Protein AF-A0A2V7ZUB3-F1 (afdb_monomer)

Nearest PDB structures (foldseek):
  4kyo-assembly1_B  TM=3.985E-01  e=7.752E-03  Homo sapiens
  4kyo-assembly1_D  TM=4.020E-01  e=2.963E-02  Homo sapiens
  7y4i-assembly1_B  TM=3.960E-01  e=1.339E-01  Arabidopsis thaliana
  8dth-assembly1_A  TM=2.887E-01  e=1.518E-01  Arabidopsis thaliana
  5jjt-assembly1_A  TM=6.057E-01  e=3.986E+00  Arabidopsis thaliana

Foldseek 3Di:
DVVVLVVVCVVPVPPLVSLLVVCVVCLLQQNLLVSLLVLLVVCVVVVLALSSLLSNLVSCQLLQNLLLSVLSNVSSCVSPVPDDHPNLVSCVLVLVLCVSLVPDDDLQRCNLVSCVSVVHPCSLVVLLVSLVSCVVVVVPLVSQLSVQLSCVVVVNHDLVSNVVSLVVVVVVPPSRLVVLLVSLLSCQQSPNPVVSLVSNLSSLVSRRQNLVSCVPRPSNVSVPPPPSVVVSSVSSVVSSVVSVVSCVVSVSCVSSVRPDDDDD

Radius of gyration: 18.3 Å; Cα contacts (8 Å, |Δi|>4): 382; chains: 1; bounding box: 39×41×54 Å

Secondary structure (DSSP, 8-state):
-HHHHHHHHHH-TT-HHHHHHHHHHHHHTT-HHHHHHHHHHHHHH-TT-HHHHHHHHHHHHHTT-HHHHHHHHHHHHHH-TT---SHHHHHHHTT-HHHHHHSPP-TT--HHHHHHHTT-TTHHHHHHHHHHHHHHTT-HHHHHHHHHHHHHHTT---HHHHHHHHHHHHHTT---HHHHHHHHHHHHHHT-HHHHHHHHHHHHHTT---HHHHHH-GGGGGGTT-HHHHHHHHHHHHHHHHHHHHHHHTTHHHHHT-------

pLDDT: mean 89.21, std 13.68, range [32.91, 98.44]

Solvent-accessible surface area (backbone atoms only — not comparable to full-atom values): 13526 Å² total; per-residue (Å²): 109,65,73,60,49,54,49,45,44,71,75,40,76,80,49,50,71,53,56,38,55,48,40,51,54,30,37,72,71,39,36,30,62,60,38,41,55,53,44,42,55,52,35,70,77,41,74,79,49,33,47,48,25,26,35,40,23,49,33,28,36,36,39,41,36,45,65,52,12,51,30,18,41,54,51,13,41,71,65,31,85,77,68,76,61,61,53,42,56,42,30,41,57,72,65,42,17,66,64,17,37,68,43,85,72,60,91,81,49,54,33,18,59,21,23,50,78,60,70,42,90,61,12,67,64,38,37,51,52,43,24,48,53,22,44,77,68,71,36,49,54,60,19,51,32,43,50,28,49,49,28,46,77,70,72,76,41,49,69,68,52,33,51,52,27,49,51,50,36,45,74,72,62,62,71,52,29,68,61,33,40,60,51,16,36,53,33,22,58,76,72,37,49,71,65,12,48,56,37,36,46,51,11,42,75,40,41,39,16,41,31,71,37,58,75,66,38,74,38,38,53,79,42,72,82,39,68,70,48,50,53,45,42,54,53,17,40,54,53,19,52,54,39,49,53,51,39,52,76,65,41,40,36,73,76,45,68,37,71,85,80,75,92,124

Mean predicted aligned error: 5.55 Å

Structure (mmCIF, N/CA/C/O backbone):
data_AF-A0A2V7ZUB3-F1
#
_entry.id   AF-A0A2V7ZUB3-F1
#
loop_
_atom_site.group_PDB
_atom_site.id
_atom_site.type_symbol
_atom_site.label_atom_id
_atom_site.label_alt_id
_atom_site.label_comp_id
_atom_site.label_asym_id
_atom_site.label_entity_id
_atom_site.label_seq_id
_atom_site.pdbx_PDB_ins_code
_atom_site.Cartn_x
_atom_site.Cartn_y
_atom_site.Cartn_z
_atom_site.occupancy
_atom_site.B_iso_or_equiv
_atom_site.auth_seq_id
_atom_site.auth_comp_id
_atom_site.auth_asym_id
_atom_site.auth_atom_id
_atom_site.pdbx_PDB_model_num
ATOM 1 N N . ALA A 1 1 ? 12.128 9.053 19.162 1.00 53.97 1 ALA A N 1
ATOM 2 C CA . ALA A 1 1 ? 10.735 9.33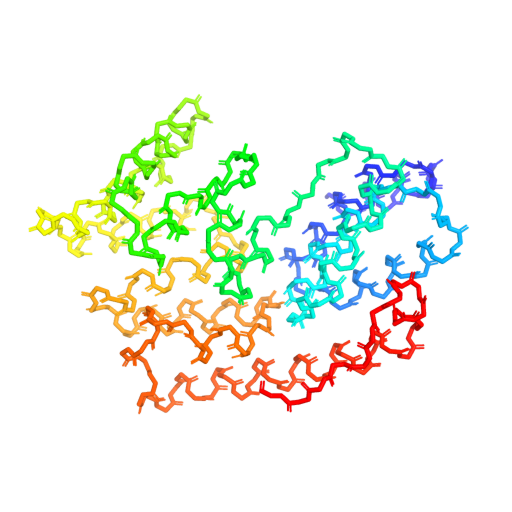2 18.754 1.00 53.97 1 ALA A CA 1
ATOM 3 C C . ALA A 1 1 ? 9.745 8.556 19.623 1.00 53.97 1 ALA A C 1
ATOM 5 O O . ALA A 1 1 ? 8.929 9.189 20.273 1.00 53.97 1 ALA A O 1
ATOM 6 N N . GLU A 1 2 ? 9.878 7.229 19.725 1.00 46.19 2 GLU A N 1
ATOM 7 C CA . GLU A 1 2 ? 9.018 6.341 20.533 1.00 46.19 2 GLU A CA 1
ATOM 8 C C . GLU A 1 2 ? 8.882 6.765 22.005 1.00 46.19 2 GLU A C 1
ATOM 10 O O . GLU A 1 2 ? 7.788 7.112 22.424 1.00 46.19 2 GLU A O 1
ATOM 15 N N . ALA A 1 3 ? 9.987 6.926 22.745 1.00 49.56 3 ALA A N 1
ATOM 16 C CA . ALA A 1 3 ? 9.937 7.376 24.145 1.00 49.56 3 ALA A CA 1
ATOM 17 C C . ALA A 1 3 ? 9.276 8.759 24.340 1.00 49.56 3 ALA A C 1
ATOM 19 O O . ALA A 1 3 ? 8.687 9.025 25.384 1.00 49.56 3 ALA A O 1
ATOM 20 N N . ALA A 1 4 ? 9.354 9.645 23.339 1.00 51.06 4 ALA A N 1
ATOM 21 C CA . ALA A 1 4 ? 8.704 10.955 23.383 1.00 51.06 4 ALA A CA 1
ATOM 22 C C . ALA A 1 4 ? 7.196 10.853 23.100 1.00 51.06 4 ALA A C 1
ATOM 24 O O . ALA A 1 4 ? 6.417 11.602 23.685 1.00 51.06 4 ALA A O 1
ATOM 25 N N . LEU A 1 5 ? 6.782 9.912 22.247 1.00 54.28 5 LEU A N 1
ATOM 26 C CA . LEU A 1 5 ? 5.378 9.662 21.938 1.00 54.28 5 LEU A CA 1
ATOM 27 C C . LEU A 1 5 ? 4.692 8.832 23.030 1.00 54.28 5 LEU A C 1
ATOM 29 O O . LEU A 1 5 ? 3.570 9.152 23.398 1.00 54.28 5 LEU A O 1
ATOM 33 N N . ASP A 1 6 ? 5.389 7.868 23.634 1.00 54.91 6 ASP A N 1
ATOM 34 C CA . ASP A 1 6 ? 4.941 7.162 24.838 1.00 54.91 6 ASP A CA 1
ATOM 35 C C . ASP A 1 6 ? 4.747 8.147 25.992 1.00 54.91 6 ASP A C 1
ATOM 37 O O . ASP A 1 6 ? 3.718 8.126 26.665 1.00 54.91 6 ASP A O 1
ATOM 41 N N . ARG A 1 7 ? 5.692 9.080 26.180 1.00 52.31 7 ARG A N 1
ATOM 42 C CA . ARG A 1 7 ? 5.551 10.178 27.146 1.00 52.31 7 ARG A CA 1
ATOM 43 C C . ARG A 1 7 ? 4.357 11.069 26.798 1.00 52.31 7 ARG A C 1
ATOM 45 O O . ARG A 1 7 ? 3.598 11.415 27.694 1.00 52.31 7 ARG A O 1
ATOM 52 N N . ALA A 1 8 ? 4.153 11.417 25.527 1.00 52.97 8 ALA A N 1
ATOM 53 C CA . ALA A 1 8 ? 3.015 12.230 25.096 1.00 52.97 8 ALA A CA 1
ATOM 54 C C . ALA A 1 8 ? 1.665 11.520 25.310 1.00 52.97 8 ALA A C 1
ATOM 56 O O . ALA A 1 8 ? 0.731 12.149 25.796 1.00 52.97 8 ALA A O 1
ATOM 57 N N . LEU A 1 9 ? 1.575 10.216 25.032 1.00 53.41 9 LEU A N 1
ATOM 58 C CA . LEU A 1 9 ? 0.387 9.386 25.265 1.00 53.41 9 LEU A CA 1
ATOM 59 C C . LEU A 1 9 ? 0.135 9.123 26.760 1.00 53.41 9 LEU A C 1
ATOM 61 O O . LEU A 1 9 ? -1.017 8.981 27.161 1.00 53.41 9 LEU A O 1
ATOM 65 N N . GLN A 1 10 ? 1.186 9.071 27.587 1.00 57.84 10 GLN A N 1
ATOM 66 C CA . GLN A 1 10 ? 1.076 9.021 29.052 1.00 57.84 10 GLN A CA 1
ATOM 67 C C . GLN A 1 10 ? 0.599 10.355 29.638 1.00 57.84 10 GLN A C 1
ATOM 69 O O . GLN A 1 10 ? -0.154 10.362 30.607 1.00 57.84 10 GLN A O 1
ATOM 74 N N . LEU A 1 11 ? 1.055 11.478 29.074 1.00 50.66 11 LEU A N 1
ATOM 75 C CA . LEU A 1 11 ? 0.718 12.824 29.543 1.00 50.66 11 LEU A CA 1
ATOM 76 C C . LEU A 1 11 ? -0.661 13.288 29.057 1.00 50.66 11 LEU A C 1
ATOM 78 O O . LEU A 1 11 ? -1.351 13.991 29.789 1.00 50.66 11 LEU A O 1
ATOM 82 N N . ASN A 1 12 ? -1.068 12.901 27.846 1.00 44.91 12 ASN A N 1
ATOM 83 C CA . ASN A 1 12 ? -2.396 13.164 27.304 1.00 44.91 12 ASN A CA 1
ATOM 84 C C . ASN A 1 12 ? -2.903 11.954 26.491 1.00 44.91 12 ASN A C 1
ATOM 86 O O . ASN A 1 12 ? -2.658 11.866 25.282 1.00 44.91 12 ASN A O 1
ATOM 90 N N . PRO A 1 13 ? -3.630 11.024 27.138 1.00 54.91 13 PRO A N 1
ATOM 91 C CA . PRO A 1 13 ? -4.188 9.842 26.482 1.00 54.91 13 PRO A CA 1
ATOM 92 C C . PRO A 1 13 ? -5.167 10.161 25.341 1.00 54.91 13 PRO A C 1
ATOM 94 O O . PRO A 1 13 ? -5.373 9.312 24.469 1.00 54.91 13 PRO A O 1
ATOM 97 N N . ASP A 1 14 ? -5.735 11.372 25.327 1.00 53.41 14 ASP A N 1
ATOM 98 C CA . ASP A 1 14 ? -6.793 11.826 24.417 1.00 53.41 14 ASP A CA 1
ATOM 99 C C . ASP A 1 14 ? -6.282 12.578 23.181 1.00 53.41 14 ASP A C 1
ATOM 101 O O . ASP A 1 14 ? -7.073 13.100 22.395 1.00 53.41 14 ASP A O 1
ATOM 105 N N . LEU A 1 15 ? -4.965 12.607 22.948 1.00 60.81 15 LEU A N 1
ATOM 106 C CA . LEU A 1 15 ? -4.415 13.154 21.709 1.00 60.81 15 LEU A CA 1
ATOM 107 C C . LEU A 1 15 ? -4.631 12.157 20.555 1.00 60.81 15 LEU A C 1
ATOM 109 O O . LEU A 1 15 ? -3.737 11.397 20.199 1.00 60.81 15 LEU A O 1
ATOM 113 N N . SER A 1 16 ? -5.821 12.137 19.962 1.00 59.16 16 SER A N 1
ATOM 114 C CA . SER A 1 16 ? -6.203 11.174 18.916 1.00 59.16 16 SER A CA 1
ATOM 115 C C . SER A 1 16 ? -5.292 11.206 17.673 1.00 59.16 16 SER A C 1
ATOM 117 O O . SER A 1 16 ? -4.985 10.166 17.087 1.00 59.16 16 SER A O 1
ATOM 119 N N . THR A 1 17 ? -4.715 12.365 17.338 1.00 65.38 17 THR A N 1
ATOM 120 C CA . THR A 1 17 ? -3.659 12.489 16.315 1.00 65.38 17 THR A CA 1
ATOM 121 C C . THR A 1 17 ? -2.383 11.712 16.675 1.00 65.38 17 THR A C 1
ATOM 123 O O . THR A 1 17 ? -1.701 11.207 15.782 1.00 65.38 17 THR A O 1
ATOM 126 N N . ALA A 1 18 ? -2.062 11.555 17.966 1.00 73.94 18 ALA A N 1
ATOM 127 C CA . ALA A 1 18 ? -0.920 10.751 18.407 1.00 73.94 18 ALA A CA 1
ATOM 128 C C . ALA A 1 18 ? -1.128 9.259 18.145 1.00 73.94 18 ALA A C 1
ATOM 130 O O . ALA A 1 18 ? -0.151 8.573 17.872 1.00 73.94 18 ALA A O 1
ATOM 131 N N . ASP A 1 19 ? -2.365 8.749 18.163 1.00 76.06 19 ASP A N 1
ATOM 132 C CA . ASP A 1 19 ? -2.631 7.338 17.866 1.00 76.06 19 ASP A CA 1
ATOM 133 C C . ASP A 1 19 ? -2.296 6.983 16.409 1.00 76.06 19 ASP A C 1
ATOM 135 O O . ASP A 1 19 ? -1.734 5.915 16.156 1.00 76.06 19 ASP A O 1
ATOM 139 N N . ARG A 1 20 ? -2.569 7.897 15.466 1.00 76.56 20 ARG A N 1
ATOM 140 C CA . ARG A 1 20 ? -2.184 7.753 14.051 1.00 76.56 20 ARG A CA 1
ATOM 141 C C . ARG A 1 20 ? -0.679 7.827 13.848 1.00 76.56 20 ARG A C 1
ATOM 143 O O . ARG A 1 20 ? -0.116 6.990 13.151 1.00 76.56 20 ARG A O 1
ATOM 150 N N . VAL A 1 21 ? -0.027 8.811 14.467 1.00 77.12 21 VAL A N 1
ATOM 151 C CA . VAL A 1 21 ? 1.435 8.954 14.390 1.00 77.12 21 VAL A CA 1
ATOM 152 C C . VAL A 1 21 ? 2.126 7.753 15.037 1.00 77.12 21 VAL A C 1
ATOM 154 O O . VAL A 1 21 ? 3.116 7.257 14.510 1.00 77.12 21 VAL A O 1
ATOM 157 N N . TYR A 1 22 ? 1.587 7.235 16.141 1.00 80.62 22 TYR A N 1
ATOM 158 C CA . TYR A 1 22 ? 2.154 6.070 16.809 1.00 80.62 22 TYR A CA 1
ATOM 159 C C . TYR A 1 22 ? 1.992 4.801 15.979 1.00 80.62 22 TYR A C 1
ATOM 161 O O . TYR A 1 22 ? 2.946 4.042 15.854 1.00 80.62 22 TYR A O 1
ATOM 169 N N . ALA A 1 23 ? 0.832 4.622 15.340 1.00 82.94 23 ALA A N 1
ATOM 170 C CA . ALA A 1 23 ? 0.615 3.512 14.421 1.00 82.94 23 ALA A CA 1
ATOM 171 C C . ALA A 1 23 ? 1.611 3.533 13.250 1.00 82.94 23 ALA A C 1
ATOM 173 O O . ALA A 1 23 ? 2.136 2.483 12.897 1.00 82.94 23 ALA A O 1
ATOM 174 N N . GLN A 1 24 ? 1.929 4.712 12.697 1.00 80.06 24 GLN A N 1
ATOM 175 C CA . GLN A 1 24 ? 2.970 4.838 11.670 1.00 80.06 24 GLN A CA 1
ATOM 176 C C . GLN A 1 24 ? 4.335 4.369 12.188 1.00 80.06 24 GLN A C 1
ATOM 178 O O . GLN A 1 24 ? 5.004 3.590 11.521 1.00 80.06 24 GLN A O 1
ATOM 183 N N . ILE A 1 25 ? 4.729 4.784 13.394 1.00 80.62 25 ILE A N 1
ATOM 184 C CA . ILE A 1 25 ? 6.000 4.358 13.996 1.00 80.62 25 ILE A CA 1
ATOM 185 C C . ILE A 1 25 ? 6.020 2.839 14.210 1.00 80.62 25 ILE A C 1
ATOM 187 O O . ILE A 1 25 ? 7.006 2.182 13.895 1.00 80.62 25 ILE A O 1
ATOM 191 N N . GLU A 1 26 ? 4.941 2.257 14.734 1.00 85.81 26 GLU A N 1
ATOM 192 C CA . GLU A 1 26 ? 4.842 0.806 14.920 1.00 85.81 26 GLU A CA 1
ATOM 193 C C . GLU A 1 26 ? 4.930 0.051 13.585 1.00 85.81 26 GLU A C 1
ATOM 195 O O . GLU A 1 26 ? 5.599 -0.980 13.521 1.00 85.81 26 GLU A O 1
ATOM 200 N N . ILE A 1 27 ? 4.310 0.575 12.523 1.00 84.31 27 ILE A N 1
ATOM 201 C CA . ILE A 1 27 ? 4.431 0.050 11.157 1.00 84.31 27 ILE A CA 1
ATOM 202 C C . ILE A 1 27 ? 5.887 0.098 10.683 1.00 84.31 27 ILE A C 1
ATOM 204 O O . ILE A 1 27 ? 6.395 -0.917 10.211 1.00 84.31 27 ILE A O 1
ATOM 208 N N . ASP A 1 28 ? 6.578 1.225 10.866 1.00 78.81 28 ASP A N 1
ATOM 209 C CA . ASP A 1 28 ? 7.975 1.390 10.443 1.00 78.81 28 ASP A CA 1
ATOM 210 C C . ASP A 1 28 ? 8.920 0.392 11.150 1.00 78.81 28 ASP A C 1
ATOM 212 O O . ASP A 1 28 ? 9.951 0.001 10.596 1.00 78.81 28 ASP A O 1
ATOM 216 N N . TYR A 1 29 ? 8.553 -0.064 12.356 1.00 81.75 29 TYR A N 1
ATOM 217 C CA . TYR A 1 29 ? 9.256 -1.102 13.122 1.00 81.75 29 TYR A CA 1
ATOM 218 C C . TYR A 1 29 ? 8.717 -2.531 12.910 1.00 81.75 29 TYR A C 1
ATOM 220 O O . TYR A 1 29 ? 9.134 -3.449 13.618 1.00 81.75 29 TYR A O 1
ATOM 228 N N . GLY A 1 30 ? 7.792 -2.749 11.971 1.00 83.38 30 GLY A N 1
ATOM 229 C CA . GLY A 1 30 ? 7.229 -4.070 11.663 1.00 83.38 30 GLY A CA 1
ATOM 230 C C . GLY A 1 30 ? 6.266 -4.628 12.717 1.00 83.38 30 GLY A C 1
ATOM 231 O O . GLY A 1 30 ? 5.947 -5.818 12.707 1.00 83.38 30 GLY A O 1
ATOM 232 N N . ARG A 1 31 ? 5.760 -3.780 13.618 1.00 88.94 31 ARG A N 1
ATOM 233 C CA . ARG A 1 31 ? 4.833 -4.129 14.711 1.00 88.94 31 ARG A CA 1
ATOM 234 C C . ARG A 1 31 ? 3.373 -3.836 14.360 1.00 88.94 31 ARG A C 1
ATOM 236 O O . ARG A 1 31 ? 2.576 -3.440 15.208 1.00 88.94 31 ARG A O 1
ATOM 243 N N . VAL A 1 32 ? 2.999 -4.035 13.096 1.00 91.44 32 VAL A N 1
ATOM 244 C CA . VAL A 1 32 ? 1.660 -3.688 12.592 1.00 91.44 32 VAL A CA 1
ATOM 245 C C . VAL A 1 32 ? 0.526 -4.443 13.299 1.00 91.44 32 VAL A C 1
ATOM 247 O O . VAL A 1 32 ? -0.532 -3.873 13.565 1.00 91.44 32 VAL A O 1
ATOM 250 N N . GLN A 1 33 ? 0.753 -5.705 13.674 1.00 93.12 33 GLN A N 1
ATOM 251 C CA . GLN A 1 33 ? -0.238 -6.494 14.407 1.00 93.12 33 GLN A CA 1
ATOM 252 C C . GLN A 1 33 ? -0.455 -5.944 15.824 1.00 93.12 33 GLN A C 1
ATOM 254 O O . GLN A 1 33 ? -1.600 -5.833 16.265 1.00 93.12 33 GLN A O 1
ATOM 259 N N . ASP A 1 34 ? 0.610 -5.537 16.517 1.00 92.69 34 ASP A N 1
ATOM 260 C CA . ASP A 1 34 ? 0.508 -4.9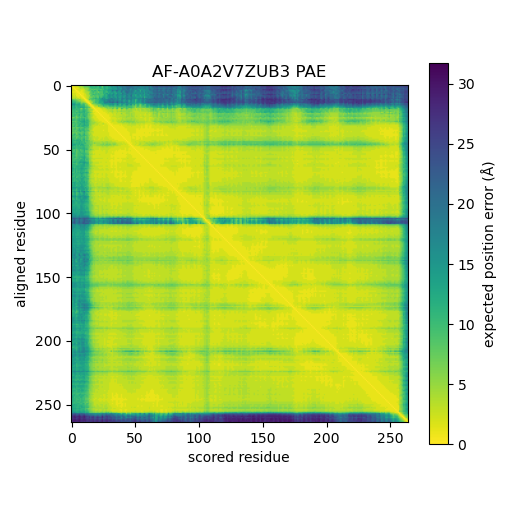39 17.853 1.00 92.69 34 ASP A CA 1
ATOM 261 C C . ASP A 1 34 ? -0.237 -3.601 17.799 1.00 92.69 34 ASP A C 1
ATOM 263 O O . ASP A 1 34 ? -1.151 -3.367 18.600 1.00 92.69 34 ASP A O 1
ATOM 267 N N . ALA A 1 35 ? 0.078 -2.777 16.792 1.00 93.69 35 ALA A N 1
ATOM 268 C CA . ALA A 1 35 ? -0.614 -1.522 16.513 1.00 93.69 35 ALA A CA 1
ATOM 269 C C . ALA A 1 35 ? -2.116 -1.748 16.301 1.00 93.69 35 ALA A C 1
ATOM 271 O O . ALA A 1 35 ? -2.952 -1.082 16.918 1.00 93.69 35 ALA A O 1
ATOM 272 N N . MET A 1 36 ? -2.473 -2.737 15.475 1.00 95.81 36 MET A N 1
ATOM 273 C CA . MET A 1 36 ? -3.860 -3.127 15.228 1.00 95.81 36 MET A CA 1
ATOM 274 C C . MET A 1 36 ? -4.573 -3.534 16.521 1.00 95.81 36 MET A C 1
ATOM 276 O O . MET A 1 36 ? -5.644 -3.006 16.821 1.00 95.81 36 MET A O 1
ATOM 280 N N . LEU A 1 37 ? -3.982 -4.420 17.326 1.00 96.06 37 LEU A N 1
ATOM 281 C CA . LEU A 1 37 ? -4.587 -4.876 18.581 1.00 96.06 37 LEU A CA 1
ATOM 282 C C . LEU A 1 37 ? -4.773 -3.729 19.583 1.00 96.06 37 LEU A C 1
ATOM 284 O O . LEU A 1 37 ? -5.808 -3.631 20.247 1.00 96.06 37 LEU A O 1
ATOM 288 N N . ARG A 1 38 ? -3.787 -2.835 19.687 1.00 94.75 38 ARG A N 1
ATOM 289 C CA . ARG A 1 38 ? -3.846 -1.636 20.529 1.00 94.75 38 ARG A CA 1
ATOM 290 C C . ARG A 1 38 ? -4.959 -0.689 20.082 1.00 94.75 38 ARG A C 1
ATOM 292 O O . ARG A 1 38 ? -5.722 -0.217 20.929 1.00 94.75 38 ARG A O 1
ATOM 299 N N . LEU A 1 39 ? -5.074 -0.436 18.780 1.00 95.12 39 LEU A N 1
ATOM 300 C CA . LEU A 1 39 ? -6.098 0.439 18.213 1.00 95.12 39 LEU A CA 1
ATOM 301 C C . LEU A 1 39 ? -7.505 -0.144 18.360 1.00 95.12 39 LEU A C 1
ATOM 303 O O . LEU A 1 39 ? -8.410 0.608 18.705 1.00 95.12 39 LEU A O 1
ATOM 307 N N . ILE A 1 40 ? -7.698 -1.460 18.213 1.00 96.62 40 ILE A N 1
ATOM 308 C CA . ILE A 1 40 ? -8.994 -2.111 18.487 1.00 96.62 40 ILE A CA 1
ATOM 309 C C . ILE A 1 40 ? -9.407 -1.890 19.945 1.00 96.62 40 ILE A C 1
ATOM 311 O O . ILE A 1 40 ? -10.535 -1.468 20.208 1.00 96.62 40 ILE A O 1
ATOM 315 N N . ARG A 1 41 ? -8.490 -2.101 20.903 1.00 94.31 41 ARG A N 1
ATOM 316 C CA . ARG A 1 41 ? -8.769 -1.851 22.328 1.00 94.31 41 ARG A CA 1
ATOM 317 C C . ARG A 1 41 ? -9.149 -0.391 22.585 1.00 94.31 41 ARG A C 1
ATOM 319 O O . ARG A 1 41 ? -10.139 -0.130 23.263 1.00 94.31 41 ARG A O 1
ATOM 326 N N . ARG A 1 42 ? -8.402 0.559 22.012 1.00 92.56 42 ARG A N 1
ATOM 327 C CA . ARG A 1 42 ? -8.669 2.003 22.155 1.00 92.56 42 ARG A CA 1
ATOM 328 C C . ARG A 1 42 ? -9.978 2.431 21.491 1.00 92.56 42 ARG A C 1
ATOM 330 O O . ARG A 1 42 ? -10.716 3.218 22.071 1.00 92.56 42 ARG A O 1
ATOM 337 N N . ALA A 1 43 ? -10.278 1.926 20.300 1.00 93.69 43 ALA A N 1
ATOM 338 C CA . ALA A 1 43 ? -11.512 2.232 19.579 1.00 93.69 43 ALA A CA 1
ATOM 339 C C . ALA A 1 43 ? -12.741 1.600 20.248 1.00 93.69 43 ALA A C 1
ATOM 341 O O . ALA A 1 43 ? -13.838 2.145 20.157 1.00 93.69 43 ALA A O 1
ATOM 342 N N . SER A 1 44 ? -12.561 0.492 20.973 1.00 92.31 44 SER A N 1
ATOM 343 C CA . SER A 1 44 ? -13.629 -0.120 21.771 1.00 92.31 44 SER A CA 1
ATOM 344 C C . SER A 1 44 ? -14.019 0.745 22.973 1.00 92.31 44 SER A C 1
ATOM 346 O O . SER A 1 44 ? -15.202 0.838 23.290 1.00 92.31 44 SER A O 1
ATOM 348 N N . SER A 1 45 ? -13.058 1.418 23.619 1.00 90.38 45 SER A N 1
ATOM 349 C CA . SER A 1 45 ? -13.344 2.348 24.723 1.00 90.38 45 SER A CA 1
ATOM 350 C C . SER A 1 45 ? -13.726 3.758 24.257 1.00 90.38 45 SER A C 1
ATOM 352 O O . SER A 1 45 ? -14.492 4.434 24.937 1.00 90.38 45 SER A O 1
ATOM 354 N N . ARG A 1 46 ? -13.235 4.201 23.092 1.00 89.25 46 ARG A N 1
ATOM 355 C CA . ARG A 1 46 ? -13.481 5.534 22.508 1.00 89.25 46 ARG A CA 1
ATOM 356 C C . ARG A 1 46 ? -14.143 5.427 21.133 1.00 89.25 46 ARG A C 1
ATOM 358 O O . ARG A 1 46 ? -13.631 5.905 20.125 1.00 89.25 46 ARG A O 1
ATOM 365 N N . SER A 1 47 ? -15.312 4.793 21.089 1.00 88.50 47 SER A N 1
ATOM 366 C CA . SER A 1 47 ? -16.005 4.415 19.844 1.00 88.50 47 SER A CA 1
ATOM 367 C C . SER A 1 47 ? -16.565 5.578 19.011 1.00 88.50 47 SER A C 1
ATOM 369 O O . SER A 1 47 ? -17.094 5.351 17.914 1.00 88.50 47 SER A O 1
ATOM 371 N N . THR A 1 48 ? -16.456 6.810 19.514 1.00 91.25 48 THR A N 1
ATOM 372 C CA . THR A 1 48 ? -16.859 8.055 18.846 1.00 91.25 48 THR A CA 1
ATOM 373 C C . THR A 1 48 ? -15.684 8.850 18.277 1.00 91.25 48 THR A C 1
ATOM 375 O O . THR A 1 48 ? -15.921 9.891 17.673 1.00 91.25 48 THR A O 1
ATOM 378 N N . ASP A 1 49 ? -14.441 8.392 18.451 1.00 91.62 49 ASP A N 1
ATOM 379 C CA . ASP A 1 49 ? -13.252 9.072 17.930 1.00 91.62 49 ASP A CA 1
ATOM 380 C C . ASP A 1 49 ? -12.956 8.632 16.479 1.00 91.62 49 ASP A C 1
ATOM 382 O O . ASP A 1 49 ? -12.533 7.490 16.260 1.00 91.62 49 ASP A O 1
ATOM 386 N N . PRO A 1 50 ? -13.172 9.497 15.466 1.00 92.94 50 PRO A N 1
ATOM 387 C CA . PRO A 1 50 ? -12.956 9.145 14.063 1.00 92.94 50 PRO A CA 1
ATOM 388 C C . PRO A 1 50 ? -11.487 8.855 13.726 1.00 92.94 50 PRO A C 1
ATOM 390 O O . PRO A 1 50 ? -11.226 8.081 12.803 1.00 92.94 50 PRO A O 1
ATOM 393 N N . GLU A 1 51 ? -10.524 9.423 14.458 1.00 91.38 51 GLU A N 1
ATOM 394 C CA . GLU A 1 51 ? -9.096 9.277 14.148 1.00 91.38 51 GLU A CA 1
ATOM 395 C C . GLU A 1 51 ? -8.573 7.875 14.484 1.00 91.38 51 GLU A C 1
ATOM 397 O O . GLU A 1 51 ? -7.704 7.352 13.784 1.00 91.38 51 GLU A O 1
ATOM 402 N N . LEU A 1 52 ? -9.160 7.206 15.484 1.00 93.25 52 LEU A N 1
ATOM 403 C CA . LEU A 1 52 ? -8.859 5.802 15.782 1.00 93.25 52 LEU A CA 1
ATOM 404 C C . LEU A 1 52 ? -9.286 4.878 14.645 1.00 93.25 52 LEU A C 1
ATOM 406 O O . LEU A 1 52 ? -8.541 3.979 14.258 1.00 93.25 52 LEU A O 1
ATOM 410 N N . PHE A 1 53 ? -10.464 5.120 14.070 1.00 95.44 53 PHE A N 1
ATOM 411 C CA . PHE A 1 53 ? -10.918 4.364 12.908 1.00 95.44 53 PHE A CA 1
ATOM 412 C C . PHE A 1 53 ? -10.097 4.709 11.663 1.00 95.44 53 PHE A C 1
ATOM 414 O O . PHE A 1 53 ? -9.754 3.807 10.905 1.00 95.44 53 PHE A O 1
ATOM 421 N N . ALA A 1 54 ? -9.693 5.971 11.484 1.00 92.56 54 ALA A N 1
ATOM 422 C CA . ALA A 1 54 ? -8.770 6.361 10.420 1.00 92.56 54 ALA A CA 1
ATOM 423 C C . ALA A 1 54 ? -7.401 5.662 10.540 1.00 92.56 54 ALA A C 1
ATOM 425 O O . ALA A 1 54 ? -6.846 5.248 9.523 1.00 92.56 54 ALA A O 1
ATOM 426 N N . ALA A 1 55 ? -6.880 5.476 11.759 1.00 93.19 55 ALA A N 1
ATOM 427 C CA . ALA A 1 55 ? -5.681 4.676 12.009 1.00 93.19 55 ALA A CA 1
ATOM 428 C C . ALA A 1 55 ? -5.911 3.186 11.694 1.00 93.19 55 ALA A C 1
ATOM 430 O O . ALA A 1 55 ? -5.065 2.555 11.060 1.00 93.19 55 ALA A O 1
ATOM 431 N N . LEU A 1 56 ? -7.077 2.636 12.069 1.00 95.94 56 LEU A N 1
ATOM 432 C CA . LEU A 1 56 ? -7.467 1.255 11.757 1.00 95.94 56 LEU A CA 1
ATOM 433 C C . LEU A 1 56 ? -7.526 0.977 10.249 1.00 95.94 56 LEU A C 1
ATOM 435 O O . LEU A 1 56 ? -7.126 -0.110 9.840 1.00 95.94 56 LEU A O 1
ATOM 439 N N . VAL A 1 57 ? -7.924 1.948 9.412 1.00 94.88 57 VAL A N 1
ATOM 440 C CA . VAL A 1 57 ? -7.839 1.813 7.941 1.00 94.88 57 VAL A CA 1
ATOM 441 C C . VAL A 1 57 ? -6.431 1.392 7.522 1.00 94.88 57 VAL A C 1
ATOM 443 O O . VAL A 1 57 ? -6.264 0.465 6.730 1.00 94.88 57 VAL A O 1
ATOM 446 N N . HIS A 1 58 ? -5.416 2.051 8.073 1.00 91.62 58 HIS A N 1
ATOM 447 C CA . HIS A 1 58 ? -4.024 1.845 7.699 1.00 91.62 58 HIS A CA 1
ATOM 448 C C . HIS A 1 58 ? -3.480 0.509 8.215 1.00 91.62 58 HIS A C 1
ATOM 450 O O . HIS A 1 58 ? -3.023 -0.308 7.417 1.00 91.62 58 HIS A O 1
ATOM 456 N N . VAL A 1 59 ? -3.593 0.239 9.519 1.00 93.94 59 VAL A N 1
ATOM 457 C CA . VAL A 1 59 ? -3.029 -0.991 10.110 1.00 93.94 59 VAL A CA 1
ATOM 458 C C . VAL A 1 59 ? -3.746 -2.254 9.632 1.00 93.94 59 VAL A C 1
ATOM 460 O O . VAL A 1 59 ? -3.086 -3.244 9.329 1.00 93.94 59 VAL A O 1
ATOM 463 N N . CYS A 1 60 ? -5.078 -2.231 9.471 1.00 95.50 60 CYS A N 1
ATOM 464 C CA . CYS A 1 60 ? -5.807 -3.385 8.939 1.00 95.50 60 CYS A CA 1
ATOM 465 C C . CYS A 1 60 ? -5.368 -3.696 7.506 1.00 95.50 60 CYS A C 1
ATOM 467 O O . CYS A 1 60 ? -5.226 -4.865 7.156 1.00 95.50 60 CYS A O 1
ATOM 469 N N . ARG A 1 61 ? -5.095 -2.669 6.690 1.00 94.62 61 ARG A N 1
ATOM 470 C CA . ARG A 1 61 ? -4.600 -2.860 5.324 1.00 94.62 61 ARG A CA 1
ATOM 471 C C . ARG A 1 61 ? -3.228 -3.533 5.296 1.00 94.62 61 ARG A C 1
ATOM 473 O O . ARG A 1 61 ? -3.050 -4.455 4.511 1.00 94.62 61 ARG A O 1
ATOM 480 N N . TYR A 1 62 ? -2.289 -3.129 6.152 1.00 93.00 62 TYR A N 1
ATOM 481 C CA . TYR A 1 62 ? -0.955 -3.752 6.224 1.00 93.00 62 TYR A CA 1
ATOM 482 C C . TYR A 1 62 ? -1.018 -5.213 6.696 1.00 93.00 62 TYR A C 1
ATOM 484 O O . TYR A 1 62 ? -0.242 -6.045 6.232 1.00 93.00 62 TYR A O 1
ATOM 492 N N . CYS A 1 63 ? -1.998 -5.549 7.541 1.00 92.88 63 CYS A N 1
ATOM 493 C CA . CYS A 1 63 ? -2.313 -6.928 7.932 1.00 92.88 63 CYS A CA 1
ATOM 494 C C . CYS A 1 63 ? -3.039 -7.748 6.839 1.00 92.88 63 CYS A C 1
ATOM 496 O O . CYS A 1 63 ? -3.410 -8.896 7.083 1.00 92.88 63 CYS A O 1
ATOM 498 N N . GLY A 1 64 ? -3.324 -7.172 5.666 1.00 93.25 64 GLY A N 1
ATOM 499 C CA . GLY A 1 64 ? -4.103 -7.824 4.606 1.00 93.25 64 GLY A CA 1
ATOM 500 C C . GLY A 1 64 ? -5.615 -7.894 4.864 1.00 93.25 64 GLY A C 1
ATOM 501 O O . GLY A 1 64 ? -6.346 -8.480 4.074 1.00 93.25 64 GLY A O 1
ATOM 502 N N . LEU A 1 65 ? -6.120 -7.268 5.931 1.00 95.56 65 LEU A N 1
ATOM 503 C CA . LEU A 1 65 ? -7.538 -7.257 6.309 1.00 95.56 65 LEU A CA 1
ATOM 504 C C . LEU A 1 65 ? -8.283 -6.133 5.572 1.00 95.56 65 LEU A C 1
ATOM 506 O O . LEU A 1 65 ? -8.737 -5.153 6.174 1.00 95.56 65 LEU A O 1
ATOM 510 N N . LEU A 1 66 ? -8.374 -6.237 4.244 1.00 95.69 66 LEU A N 1
ATOM 511 C CA . LEU A 1 66 ? -8.895 -5.162 3.389 1.00 95.69 66 LEU A CA 1
ATOM 512 C C . LEU A 1 66 ? -10.362 -4.821 3.693 1.00 95.69 66 LEU A C 1
ATOM 514 O O . LEU A 1 66 ? -10.711 -3.644 3.758 1.00 95.69 66 LEU A O 1
ATOM 518 N N . ASN A 1 67 ? -11.207 -5.817 3.972 1.00 95.62 67 ASN A N 1
ATOM 519 C CA . ASN A 1 67 ? -12.607 -5.577 4.338 1.00 95.62 67 ASN A CA 1
ATOM 520 C C . ASN A 1 67 ? -12.735 -4.852 5.682 1.00 95.62 67 ASN A C 1
ATOM 522 O O . ASN A 1 67 ? -13.534 -3.924 5.813 1.00 95.62 67 ASN A O 1
ATOM 526 N N . ALA A 1 68 ? -11.915 -5.223 6.669 1.00 97.12 68 ALA A N 1
ATOM 527 C CA . ALA A 1 68 ? -11.854 -4.512 7.943 1.00 97.12 68 ALA A CA 1
ATOM 528 C C . ALA A 1 68 ? -11.364 -3.069 7.748 1.00 97.12 68 ALA A C 1
ATOM 530 O O . ALA A 1 68 ? -11.934 -2.142 8.318 1.00 97.12 68 ALA A O 1
ATOM 531 N N . SER A 1 69 ? -10.366 -2.858 6.887 1.00 97.06 69 SER A N 1
ATOM 532 C CA . SER A 1 69 ? -9.880 -1.523 6.529 1.00 97.06 69 SER A CA 1
ATOM 533 C C . SER A 1 69 ? -10.981 -0.657 5.889 1.00 97.06 69 SER A C 1
ATOM 535 O O . SER A 1 69 ? -11.176 0.488 6.301 1.00 97.06 69 SER A O 1
ATOM 537 N N . LEU A 1 70 ? -11.771 -1.206 4.957 1.00 97.00 70 LEU A N 1
ATOM 538 C CA . LEU A 1 70 ? -12.925 -0.514 4.366 1.00 97.00 70 LEU A CA 1
ATOM 539 C C . LEU A 1 70 ? -14.017 -0.222 5.409 1.00 97.00 70 LEU A C 1
ATOM 541 O O . LEU A 1 70 ? -14.532 0.892 5.471 1.00 97.00 70 LEU A O 1
ATOM 545 N N . ALA A 1 71 ? -14.339 -1.178 6.283 1.00 97.56 71 ALA A N 1
ATOM 546 C CA . ALA A 1 71 ? -15.323 -0.977 7.347 1.00 97.56 71 ALA A CA 1
ATOM 547 C C . ALA A 1 71 ? -14.884 0.106 8.353 1.00 97.56 71 ALA A C 1
ATOM 549 O O . ALA A 1 71 ? -15.701 0.921 8.793 1.00 97.56 71 ALA A O 1
ATOM 550 N N . ALA A 1 72 ? -13.587 0.161 8.676 1.00 97.38 72 ALA A N 1
ATOM 551 C CA . ALA A 1 72 ? -13.001 1.222 9.487 1.00 97.38 72 ALA A CA 1
ATOM 552 C C . ALA A 1 72 ? -13.110 2.588 8.797 1.00 97.38 72 ALA A C 1
ATOM 554 O O . ALA A 1 72 ? -13.488 3.563 9.448 1.00 97.38 72 ALA A O 1
ATOM 555 N N . HIS A 1 73 ? -12.867 2.662 7.484 1.00 96.06 73 HIS A N 1
ATOM 556 C CA . HIS A 1 73 ? -13.056 3.893 6.716 1.00 96.06 73 HIS A CA 1
ATOM 557 C C . HIS A 1 73 ? -14.504 4.383 6.810 1.00 96.06 73 HIS A C 1
ATOM 559 O O . HIS A 1 73 ? -14.752 5.525 7.198 1.00 96.06 73 HIS A O 1
ATOM 565 N N . GLU A 1 74 ? -15.462 3.499 6.540 1.00 96.31 74 GLU A N 1
ATOM 566 C CA . GLU A 1 74 ? -16.887 3.814 6.616 1.00 96.31 74 GLU A CA 1
ATOM 567 C C . GLU A 1 74 ? -17.298 4.284 8.017 1.00 96.31 74 GLU A C 1
ATOM 569 O O . GLU A 1 74 ? -18.062 5.239 8.176 1.00 96.31 74 GLU A O 1
ATOM 574 N N . ARG A 1 75 ? -16.760 3.652 9.066 1.00 96.56 75 ARG A N 1
ATOM 575 C CA . ARG A 1 75 ? -17.004 4.074 10.448 1.00 96.56 75 ARG A CA 1
ATOM 576 C C . ARG A 1 75 ? -16.414 5.454 10.736 1.00 96.56 75 ARG A C 1
ATOM 578 O O . ARG A 1 75 ? -17.125 6.279 11.308 1.00 96.56 75 ARG A O 1
ATOM 585 N N . ALA A 1 76 ? -15.180 5.723 10.309 1.00 95.44 76 ALA A N 1
ATOM 586 C CA . ALA A 1 76 ? -14.539 7.027 10.461 1.00 95.44 76 ALA A CA 1
ATOM 587 C C . ALA A 1 76 ? -15.368 8.128 9.777 1.00 95.44 76 ALA A C 1
ATOM 589 O O . ALA A 1 76 ? -15.695 9.133 10.401 1.00 95.44 76 ALA A O 1
ATOM 590 N N . ARG A 1 77 ? -15.799 7.902 8.528 1.00 95.06 77 ARG A N 1
ATOM 591 C CA . ARG A 1 77 ? -16.598 8.854 7.733 1.00 95.06 77 ARG A CA 1
ATOM 592 C C . ARG A 1 77 ? -17.994 9.111 8.293 1.00 95.06 77 ARG A C 1
ATOM 594 O O . ARG A 1 77 ? -18.519 10.213 8.127 1.00 95.06 77 ARG A O 1
ATOM 601 N N . ARG A 1 78 ? -18.607 8.111 8.939 1.00 96.38 78 ARG A N 1
ATOM 602 C CA . ARG A 1 78 ? -19.882 8.279 9.657 1.00 96.38 78 ARG A CA 1
ATOM 603 C C . ARG A 1 78 ? -19.740 9.176 10.884 1.00 96.38 78 ARG A C 1
ATOM 605 O O . ARG A 1 78 ? -20.662 9.933 11.166 1.00 96.38 78 ARG A O 1
ATOM 612 N N . LEU A 1 79 ? -18.623 9.070 11.605 1.00 96.12 79 LEU A N 1
ATOM 613 C CA . LEU A 1 79 ? -18.330 9.897 12.778 1.00 96.12 79 LEU A CA 1
ATOM 614 C C . LEU A 1 79 ? -17.930 11.323 12.377 1.00 96.12 79 LEU A C 1
ATOM 616 O O . LEU A 1 79 ? -18.418 12.282 12.966 1.00 96.12 79 LEU A O 1
ATOM 620 N N . ASP A 1 80 ? -17.100 11.463 11.343 1.00 95.12 80 ASP A N 1
ATOM 621 C CA . ASP A 1 80 ? -16.719 12.750 10.769 1.00 95.12 80 ASP A CA 1
ATOM 622 C C . ASP A 1 80 ? -16.599 12.668 9.237 1.00 95.12 80 ASP A C 1
ATOM 624 O O . ASP A 1 80 ? -15.707 12.038 8.672 1.00 95.12 80 ASP A O 1
ATOM 628 N N . ARG A 1 81 ? -17.467 13.405 8.537 1.00 93.44 81 ARG A N 1
ATOM 629 C CA . ARG A 1 81 ? -17.469 13.524 7.069 1.00 93.44 81 ARG A CA 1
ATOM 630 C C . ARG A 1 81 ? -16.270 14.283 6.496 1.00 93.44 81 ARG A C 1
ATOM 632 O O . ARG A 1 81 ? -16.194 14.438 5.275 1.00 93.44 81 ARG A O 1
ATOM 639 N N . LYS A 1 82 ? -15.353 14.804 7.304 1.00 91.00 82 LYS A N 1
ATOM 640 C CA . LYS A 1 82 ? -14.123 15.465 6.845 1.00 91.00 82 LYS A CA 1
ATOM 641 C C . LYS A 1 82 ? -12.859 14.690 7.204 1.00 91.00 82 LYS A C 1
ATOM 643 O O . LYS A 1 82 ? -11.809 15.025 6.653 1.00 91.00 82 LYS A O 1
ATOM 648 N N . VAL A 1 83 ? -12.958 13.639 8.024 1.00 89.50 83 VAL A N 1
ATOM 649 C CA . VAL A 1 83 ? -11.798 12.827 8.393 1.00 89.50 83 VAL A CA 1
ATOM 650 C C . VAL A 1 83 ? -11.117 12.287 7.139 1.00 89.50 83 VAL A C 1
ATOM 652 O O . VAL A 1 83 ? -11.762 11.768 6.215 1.00 89.50 83 VAL A O 1
ATOM 655 N N . ARG A 1 84 ? -9.794 12.449 7.098 1.00 86.38 84 ARG A N 1
ATOM 656 C CA . ARG A 1 84 ? -8.943 11.907 6.039 1.00 86.38 84 ARG A CA 1
ATOM 657 C C . ARG A 1 84 ? -8.437 10.539 6.453 1.00 86.38 84 ARG A C 1
ATOM 659 O O . ARG A 1 84 ? -7.891 10.378 7.542 1.00 86.38 84 ARG A O 1
ATOM 666 N N . THR A 1 85 ? -8.537 9.582 5.543 1.00 90.50 85 THR A N 1
ATOM 667 C CA . THR A 1 85 ? -8.033 8.215 5.727 1.00 90.50 85 THR A CA 1
ATOM 668 C C . THR A 1 85 ? -7.154 7.825 4.542 1.00 90.50 85 THR A C 1
ATOM 670 O O . THR A 1 85 ? -7.136 8.530 3.535 1.00 90.50 85 THR A O 1
ATOM 673 N N . SER A 1 86 ? -6.471 6.687 4.635 1.00 89.94 86 SER A N 1
ATOM 674 C CA . SER A 1 86 ? -5.688 6.108 3.538 1.00 89.94 86 SER A CA 1
ATOM 675 C C . SER A 1 86 ? -6.482 5.100 2.687 1.00 89.94 86 SER A C 1
ATOM 677 O O . SER A 1 86 ? -5.887 4.218 2.070 1.00 89.94 86 SER A O 1
ATOM 679 N N . VAL A 1 87 ? -7.820 5.219 2.629 1.00 93.62 87 VAL A N 1
ATOM 680 C CA . VAL A 1 87 ? -8.708 4.256 1.942 1.00 93.62 87 VAL A CA 1
ATOM 681 C C . VAL A 1 87 ? -8.402 4.088 0.454 1.00 93.62 87 VAL A C 1
ATOM 683 O O . VAL A 1 87 ? -8.612 3.005 -0.083 1.00 93.62 87 VAL A O 1
ATOM 686 N N . GLN A 1 88 ? -7.857 5.121 -0.200 1.00 93.44 88 GLN A N 1
ATOM 687 C CA . GLN A 1 88 ? -7.436 5.059 -1.600 1.00 93.44 88 GLN A CA 1
ATOM 688 C C . GLN A 1 88 ? -6.523 3.847 -1.856 1.00 93.44 88 GLN A C 1
ATOM 690 O O . GLN A 1 88 ? -6.719 3.118 -2.827 1.00 93.44 88 GLN A O 1
ATOM 695 N N . TYR A 1 89 ? -5.588 3.576 -0.941 1.00 93.12 89 TYR A N 1
ATOM 696 C CA . TYR A 1 89 ? -4.724 2.399 -1.002 1.00 93.12 89 TYR A CA 1
ATOM 697 C C . TYR A 1 89 ? -5.498 1.108 -0.760 1.00 93.12 89 TYR A C 1
ATOM 699 O O . TYR A 1 89 ? -5.299 0.140 -1.479 1.00 93.12 89 TYR A O 1
ATOM 707 N N . THR A 1 90 ? -6.422 1.077 0.201 1.00 95.25 90 THR A N 1
ATOM 708 C CA . THR A 1 90 ? -7.251 -0.113 0.453 1.00 95.25 90 THR A CA 1
ATOM 709 C C . THR A 1 90 ? -8.061 -0.504 -0.777 1.00 95.25 90 THR A C 1
ATOM 711 O O . THR A 1 90 ? -8.073 -1.676 -1.143 1.00 95.25 90 THR A O 1
ATOM 714 N N . LEU A 1 91 ? -8.678 0.471 -1.448 1.00 95.56 91 LEU A N 1
ATOM 715 C CA . LEU A 1 91 ? -9.425 0.258 -2.688 1.00 95.56 91 LEU A CA 1
ATOM 716 C C . LEU A 1 91 ? -8.518 -0.264 -3.804 1.00 95.56 91 LEU A C 1
ATOM 718 O O . LEU A 1 91 ? -8.873 -1.230 -4.474 1.00 95.56 91 LEU A O 1
ATOM 722 N N . PHE A 1 92 ? -7.323 0.313 -3.956 1.00 95.44 92 PHE A N 1
ATOM 723 C CA . PHE A 1 92 ? -6.342 -0.164 -4.928 1.00 95.44 92 PHE A CA 1
ATOM 724 C C . PHE A 1 92 ? -5.947 -1.622 -4.672 1.00 95.44 92 PHE A C 1
ATOM 726 O O . PHE A 1 92 ? -5.972 -2.437 -5.590 1.00 95.44 92 PHE A O 1
ATOM 733 N N . MET A 1 93 ? -5.629 -1.970 -3.422 1.00 94.81 93 MET A N 1
ATOM 734 C CA . MET A 1 93 ? -5.241 -3.333 -3.049 1.00 94.81 93 MET A CA 1
ATOM 735 C C . MET A 1 93 ? -6.406 -4.324 -3.182 1.00 94.81 93 MET A C 1
ATOM 737 O O . MET A 1 93 ? -6.183 -5.493 -3.478 1.00 94.81 93 MET A O 1
ATOM 741 N N . ALA A 1 94 ? -7.648 -3.861 -3.020 1.00 94.81 94 ALA A N 1
ATOM 742 C CA . ALA A 1 94 ? -8.849 -4.657 -3.261 1.00 94.81 94 ALA A CA 1
ATOM 743 C C . ALA A 1 94 ? -9.174 -4.842 -4.759 1.00 94.81 94 ALA A C 1
ATOM 745 O O . ALA A 1 94 ? -10.094 -5.589 -5.090 1.00 94.81 94 ALA A O 1
ATOM 746 N N . GLY A 1 95 ? -8.440 -4.180 -5.663 1.00 95.00 95 GLY A N 1
ATOM 747 C CA . GLY A 1 95 ? -8.683 -4.201 -7.109 1.00 95.00 95 GLY A CA 1
ATOM 748 C C . GLY A 1 95 ? -9.775 -3.234 -7.581 1.00 95.00 95 GLY A C 1
ATOM 749 O O . GLY A 1 95 ? -10.135 -3.232 -8.756 1.00 95.00 95 GLY A O 1
ATOM 750 N N . ASP A 1 96 ? -10.295 -2.384 -6.696 1.00 96.12 96 ASP A N 1
ATOM 751 C CA . ASP A 1 96 ? -11.339 -1.403 -7.000 1.00 96.12 96 ASP A CA 1
ATOM 752 C C . ASP A 1 96 ? -10.725 -0.093 -7.515 1.00 96.12 96 ASP A C 1
ATOM 754 O O . ASP A 1 96 ? -10.774 0.973 -6.894 1.00 96.12 96 ASP A O 1
ATOM 758 N N . TYR A 1 97 ? -10.051 -0.206 -8.657 1.00 96.19 97 TYR A N 1
ATOM 759 C CA . TYR A 1 97 ? -9.159 0.827 -9.167 1.00 96.19 97 TYR A CA 1
ATOM 760 C C . TYR A 1 97 ? -9.870 2.133 -9.540 1.00 96.19 97 TYR A C 1
ATOM 762 O O . TYR A 1 97 ? -9.330 3.213 -9.307 1.00 96.19 97 TYR A O 1
ATOM 770 N N . LEU A 1 98 ? -11.088 2.068 -10.084 1.00 96.62 98 LEU A N 1
ATOM 771 C CA . LEU A 1 98 ? -11.839 3.275 -10.444 1.00 96.62 98 LEU A CA 1
ATOM 772 C C . LEU A 1 98 ? -12.282 4.051 -9.201 1.00 96.62 98 LEU A C 1
ATOM 774 O O . LEU A 1 98 ? -12.170 5.277 -9.180 1.00 96.62 98 LEU A O 1
ATOM 778 N N . ARG A 1 99 ? -12.721 3.359 -8.140 1.00 95.25 99 ARG A N 1
ATOM 779 C CA . ARG A 1 99 ? -13.023 4.022 -6.865 1.00 95.25 99 ARG A CA 1
ATOM 780 C C . ARG A 1 99 ? -11.757 4.554 -6.207 1.00 95.25 99 ARG A C 1
ATOM 782 O O . ARG A 1 99 ? -11.769 5.686 -5.743 1.00 95.25 99 ARG A O 1
ATOM 789 N N . ALA A 1 100 ? -10.652 3.807 -6.245 1.00 94.69 100 ALA A N 1
ATOM 790 C CA . ALA A 1 100 ? -9.360 4.299 -5.766 1.00 94.69 100 ALA A CA 1
ATOM 791 C C . ALA A 1 100 ? -8.931 5.591 -6.489 1.00 94.69 100 ALA A C 1
ATOM 793 O O . ALA A 1 100 ? -8.476 6.537 -5.850 1.00 94.69 100 ALA A O 1
ATOM 794 N N . ALA A 1 101 ? -9.109 5.668 -7.810 1.00 94.19 101 ALA A N 1
ATOM 795 C CA . ALA A 1 101 ? -8.788 6.858 -8.595 1.00 94.19 101 ALA A CA 1
ATOM 796 C C . ALA A 1 101 ? -9.692 8.065 -8.293 1.00 94.19 101 ALA A C 1
ATOM 798 O O . ALA A 1 101 ? -9.250 9.203 -8.438 1.00 94.19 101 ALA A O 1
ATOM 799 N N . ALA A 1 102 ? -10.942 7.826 -7.888 1.00 92.69 102 ALA A N 1
ATOM 800 C CA . ALA A 1 102 ? -11.901 8.875 -7.549 1.00 92.69 102 ALA A CA 1
ATOM 801 C C . ALA A 1 102 ? -11.682 9.474 -6.147 1.00 92.69 102 ALA A C 1
ATOM 803 O O . ALA A 1 102 ? -12.150 10.582 -5.878 1.00 92.69 102 ALA A O 1
ATOM 804 N N . GLU A 1 103 ? -10.980 8.765 -5.257 1.00 90.44 103 GLU A N 1
ATOM 805 C CA . GLU A 1 103 ? -10.662 9.273 -3.924 1.00 90.44 103 GLU A CA 1
ATOM 806 C C . GLU A 1 103 ? -9.742 10.507 -3.994 1.00 90.44 103 GLU A C 1
ATOM 808 O O . GLU A 1 103 ? -8.767 10.509 -4.755 1.00 90.44 103 GLU A O 1
ATOM 813 N N . PRO A 1 104 ? -9.999 11.555 -3.184 1.00 79.69 104 PRO A N 1
ATOM 814 C CA . PRO A 1 104 ? -9.152 12.738 -3.147 1.00 79.69 104 PRO A CA 1
ATOM 815 C C . PRO A 1 104 ? -7.694 12.380 -2.858 1.00 79.69 104 PRO A C 1
ATOM 817 O O . PRO A 1 104 ? -7.366 11.810 -1.815 1.00 79.69 104 PRO A O 1
ATOM 820 N N . ALA A 1 105 ? -6.816 12.757 -3.782 1.00 65.75 105 ALA A N 1
ATOM 821 C CA . ALA A 1 105 ? -5.388 12.520 -3.667 1.00 65.75 105 ALA A CA 1
ATOM 822 C C . ALA A 1 105 ? -4.779 13.242 -2.448 1.00 65.75 105 ALA A C 1
ATOM 824 O O . ALA A 1 105 ? -5.038 14.423 -2.201 1.00 65.75 105 ALA A O 1
ATOM 825 N N . GLY A 1 106 ? -3.939 12.522 -1.699 1.00 63.34 106 GLY A N 1
ATOM 826 C CA . GLY A 1 106 ? -2.956 13.101 -0.779 1.00 63.34 106 GLY A CA 1
ATOM 827 C C . GLY A 1 106 ? -1.579 13.247 -1.441 1.00 63.34 106 GLY A C 1
ATOM 828 O O . GLY A 1 106 ? -1.432 13.023 -2.638 1.00 63.34 106 GLY A O 1
ATOM 829 N N . TYR A 1 107 ? -0.546 13.562 -0.653 1.00 50.31 107 TYR A N 1
ATOM 830 C CA . TYR A 1 107 ? 0.834 13.736 -1.144 1.00 50.31 107 TYR A CA 1
ATOM 831 C C . TYR A 1 107 ? 1.475 12.467 -1.741 1.00 50.31 107 TYR A C 1
ATOM 833 O O . TYR A 1 107 ? 2.496 12.562 -2.407 1.00 50.31 107 TYR A O 1
ATOM 841 N N . ALA A 1 108 ? 0.869 11.293 -1.555 1.00 59.88 108 ALA A N 1
ATOM 842 C CA . ALA A 1 108 ? 1.307 10.021 -2.126 1.00 59.88 108 ALA A CA 1
ATOM 843 C C . ALA A 1 108 ? 0.223 9.451 -3.065 1.00 59.88 108 ALA A C 1
ATOM 845 O O . ALA A 1 108 ? -0.279 8.347 -2.893 1.00 59.88 108 ALA A O 1
ATOM 846 N N . ALA A 1 109 ? -0.228 10.256 -4.025 1.00 69.88 109 ALA A N 1
ATOM 847 C CA . ALA A 1 109 ? -1.342 9.898 -4.896 1.00 69.88 109 ALA A CA 1
ATOM 848 C C . ALA A 1 109 ? -1.030 8.652 -5.747 1.00 69.88 109 ALA A C 1
ATOM 850 O O . ALA A 1 109 ? -0.081 8.635 -6.531 1.00 69.88 109 ALA A O 1
ATOM 851 N N . ILE A 1 110 ? -1.869 7.622 -5.629 1.00 87.25 110 ILE A N 1
ATOM 852 C CA . ILE A 1 110 ? -1.853 6.442 -6.511 1.00 87.25 110 ILE A CA 1
ATOM 853 C C . ILE A 1 110 ? -2.973 6.495 -7.559 1.00 87.25 110 ILE A C 1
ATOM 855 O O . ILE A 1 110 ? -3.234 5.498 -8.225 1.00 87.25 110 ILE A O 1
ATOM 859 N N . GLY A 1 111 ? -3.646 7.640 -7.710 1.00 91.75 111 GLY A N 1
ATOM 860 C CA . GLY A 1 111 ? -4.824 7.786 -8.567 1.00 91.75 111 GLY A CA 1
ATOM 861 C C . GLY A 1 111 ? -4.526 7.502 -10.037 1.00 91.75 111 GLY A C 1
ATOM 862 O O . GLY A 1 111 ? -5.226 6.715 -10.669 1.00 91.75 111 GLY A O 1
ATOM 863 N N . GLY A 1 112 ? -3.438 8.057 -10.574 1.00 94.81 112 GLY A N 1
ATOM 864 C CA . GLY A 1 112 ? -2.994 7.769 -11.934 1.00 94.81 112 GLY A CA 1
ATOM 865 C C . GLY A 1 112 ? -2.634 6.300 -12.118 1.00 94.81 112 GLY A C 1
ATOM 866 O O . GLY A 1 112 ? -3.051 5.681 -13.091 1.00 94.81 112 GLY A O 1
ATOM 867 N N . LEU A 1 113 ? -1.935 5.704 -11.147 1.00 95.25 113 LEU A N 1
ATOM 868 C CA . LEU A 1 113 ? -1.608 4.278 -11.180 1.00 95.25 113 LEU A CA 1
ATOM 869 C C . LEU A 1 113 ? -2.865 3.398 -11.120 1.00 95.25 113 LEU A C 1
ATOM 871 O O . LEU A 1 113 ? -2.937 2.400 -11.826 1.00 95.25 113 LEU A O 1
ATOM 875 N N . ALA A 1 114 ? -3.868 3.774 -10.330 1.00 96.38 114 ALA A N 1
ATOM 876 C CA . ALA A 1 114 ? -5.153 3.091 -10.294 1.00 96.38 114 ALA A CA 1
ATOM 877 C C . ALA A 1 114 ? -5.849 3.159 -11.663 1.00 96.38 114 ALA A C 1
ATOM 879 O O . ALA A 1 114 ? -6.274 2.135 -12.187 1.00 96.38 114 ALA A O 1
ATOM 880 N N . LEU A 1 115 ? -5.867 4.324 -12.316 1.00 97.56 115 LEU A N 1
ATOM 881 C CA . LEU A 1 115 ? -6.393 4.444 -13.679 1.00 97.56 115 LEU A CA 1
ATOM 882 C C . LEU A 1 115 ? -5.617 3.593 -14.696 1.00 97.56 115 LEU A C 1
ATOM 884 O O . LEU A 1 115 ? -6.245 3.029 -15.592 1.00 97.56 115 LEU A O 1
ATOM 888 N N . VAL A 1 116 ? -4.292 3.455 -14.549 1.00 97.75 116 VAL A N 1
ATOM 889 C CA . VAL A 1 116 ? -3.487 2.531 -15.372 1.00 97.75 116 VAL A CA 1
ATOM 890 C C . VAL A 1 116 ? -3.973 1.097 -15.180 1.00 97.75 116 VAL A C 1
ATOM 892 O O . VAL A 1 116 ? -4.252 0.415 -16.162 1.00 97.75 116 VAL A O 1
ATOM 895 N N . MET A 1 117 ? -4.139 0.654 -13.929 1.00 97.25 117 MET A N 1
ATOM 896 C CA . MET A 1 117 ? -4.631 -0.696 -13.629 1.00 97.25 117 MET A CA 1
ATOM 897 C C . MET A 1 117 ? -6.067 -0.931 -14.121 1.00 97.25 117 MET A C 1
ATOM 899 O O . MET A 1 117 ? -6.419 -2.053 -14.469 1.00 97.25 117 MET A O 1
ATOM 903 N N . ALA A 1 118 ? -6.882 0.123 -14.191 1.00 97.25 118 ALA A N 1
ATOM 904 C CA . ALA A 1 118 ? -8.234 0.079 -14.742 1.00 97.25 118 ALA A CA 1
ATOM 905 C C . ALA A 1 118 ? -8.288 0.126 -16.283 1.00 97.25 118 ALA A C 1
ATOM 907 O O . ALA A 1 118 ? -9.378 0.029 -16.846 1.00 97.25 118 ALA A O 1
ATOM 908 N N . GLY A 1 119 ? -7.160 0.335 -16.974 1.00 96.94 119 GLY A N 1
ATOM 909 C CA . GLY A 1 119 ? -7.134 0.541 -18.427 1.00 96.94 119 GLY A CA 1
ATOM 910 C C . GLY A 1 119 ? -7.840 1.826 -18.880 1.00 96.94 119 GLY A C 1
ATOM 911 O O . GLY A 1 119 ? -8.348 1.897 -19.998 1.00 96.94 119 GLY A O 1
ATOM 912 N N . HIS A 1 120 ? -7.923 2.839 -18.013 1.00 97.88 120 HIS A N 1
ATOM 913 C CA . HIS A 1 120 ? -8.671 4.061 -18.294 1.00 97.88 120 HIS A CA 1
ATOM 914 C C . HIS A 1 120 ? -7.887 4.998 -19.239 1.00 97.88 120 HIS A C 1
ATOM 916 O O . HIS A 1 120 ? -6.700 5.239 -19.008 1.00 97.88 120 HIS A O 1
ATOM 922 N N . PRO A 1 121 ? -8.519 5.614 -20.258 1.00 96.62 121 PRO A N 1
ATOM 923 C CA . PRO A 1 121 ? -7.815 6.421 -21.265 1.00 96.62 121 PRO A CA 1
ATOM 924 C C . PRO A 1 121 ? -7.088 7.652 -20.695 1.00 96.62 121 PRO A C 1
ATOM 926 O O . PRO A 1 121 ? -6.036 8.041 -21.194 1.00 96.62 121 PRO A O 1
ATOM 929 N N . ASP A 1 122 ? -7.602 8.251 -19.618 1.00 95.31 122 ASP A N 1
ATOM 930 C CA . ASP A 1 122 ? -6.951 9.392 -18.949 1.00 95.31 122 ASP A CA 1
ATOM 931 C C . ASP A 1 122 ? -5.826 9.011 -17.967 1.00 95.31 122 ASP A C 1
ATOM 933 O O . ASP A 1 122 ? -5.279 9.890 -17.294 1.00 95.31 122 ASP A O 1
ATOM 937 N N . ALA A 1 123 ? -5.447 7.733 -17.872 1.00 96.94 123 ALA A N 1
ATOM 938 C CA . ALA A 1 123 ? -4.482 7.258 -16.882 1.00 96.94 123 ALA A CA 1
ATOM 939 C C . ALA A 1 123 ? -3.157 8.035 -16.902 1.00 96.94 123 ALA A C 1
ATOM 941 O O . ALA A 1 123 ? -2.748 8.593 -15.885 1.00 96.94 123 ALA A O 1
ATOM 942 N N . LEU A 1 124 ? -2.528 8.165 -18.075 1.00 97.00 124 LEU A N 1
ATOM 943 C CA . LEU A 1 124 ? -1.247 8.867 -18.221 1.00 97.00 124 LEU A CA 1
ATOM 944 C C . LEU A 1 124 ? -1.353 10.362 -17.897 1.00 97.00 124 LEU A C 1
ATOM 946 O O . LEU A 1 124 ? -0.434 10.947 -17.321 1.00 97.00 124 LEU A O 1
ATOM 950 N N . ARG A 1 125 ? -2.493 10.987 -18.220 1.00 96.25 125 ARG A N 1
ATOM 951 C CA . ARG A 1 125 ? -2.765 12.383 -17.854 1.00 96.25 125 ARG A CA 1
ATOM 952 C C . ARG A 1 125 ? -2.782 12.540 -16.337 1.00 96.25 125 ARG A C 1
ATOM 954 O O . ARG A 1 125 ? -2.206 13.499 -15.829 1.00 96.25 125 ARG A O 1
ATOM 961 N N . GLN A 1 126 ? -3.428 11.621 -15.624 1.00 95.00 126 GLN A N 1
ATOM 962 C CA . GLN A 1 126 ? -3.470 11.659 -14.168 1.00 95.00 126 GLN A CA 1
ATOM 963 C C . GLN A 1 126 ? -2.111 11.317 -13.547 1.00 95.00 126 GLN A C 1
ATOM 965 O O . GLN A 1 126 ? -1.688 12.023 -12.640 1.00 95.00 126 GLN A O 1
ATOM 970 N N . CYS A 1 127 ? -1.369 10.338 -14.079 1.00 95.12 127 CYS A N 1
ATOM 971 C CA . CYS A 1 127 ? -0.006 10.043 -13.623 1.00 95.12 127 CYS A CA 1
ATOM 972 C C . CYS A 1 127 ? 0.906 11.278 -13.674 1.00 95.12 127 CYS A C 1
ATOM 974 O O . CYS A 1 127 ? 1.640 11.529 -12.723 1.00 95.12 127 CYS A O 1
ATOM 976 N N . ARG A 1 128 ? 0.831 12.073 -14.750 1.00 95.31 128 ARG A N 1
ATOM 977 C CA . ARG A 1 128 ? 1.590 13.329 -14.869 1.00 95.31 128 ARG A CA 1
ATOM 978 C C . ARG A 1 128 ? 1.189 14.368 -13.823 1.00 95.31 128 ARG A C 1
ATOM 980 O O . ARG A 1 128 ? 2.054 15.048 -13.285 1.00 95.31 128 ARG A O 1
ATOM 987 N N . LYS A 1 129 ? -0.107 14.481 -13.506 1.00 93.56 129 LYS A N 1
ATOM 988 C CA . LYS A 1 129 ? -0.573 15.352 -12.413 1.00 93.56 129 LYS A CA 1
ATOM 989 C C . LYS A 1 129 ? -0.028 14.884 -11.064 1.00 93.56 129 LYS A C 1
ATOM 991 O O . LYS A 1 129 ? 0.415 15.713 -10.279 1.00 93.56 129 LYS A O 1
ATOM 996 N N . ASP A 1 130 ? -0.029 13.576 -10.818 1.00 91.56 130 ASP A N 1
ATOM 997 C CA . ASP A 1 130 ? 0.501 12.996 -9.582 1.00 91.56 130 ASP A CA 1
ATOM 998 C C . ASP A 1 130 ? 2.015 13.250 -9.445 1.00 91.56 130 ASP A C 1
ATOM 1000 O O . ASP A 1 130 ? 2.473 13.657 -8.378 1.00 91.56 130 ASP A O 1
ATOM 1004 N N . ALA A 1 131 ? 2.781 13.100 -10.532 1.00 92.56 131 ALA A N 1
ATOM 1005 C CA . ALA A 1 131 ? 4.209 13.425 -10.569 1.00 92.56 131 ALA A CA 1
ATOM 1006 C C . ALA A 1 131 ? 4.477 14.916 -10.297 1.00 92.56 131 ALA A C 1
ATOM 1008 O O . ALA A 1 131 ? 5.378 15.264 -9.533 1.00 92.56 131 ALA A O 1
ATOM 1009 N N . GLU A 1 132 ? 3.662 15.808 -10.865 1.00 92.31 132 GLU A N 1
ATOM 1010 C CA . GLU A 1 132 ? 3.799 17.246 -10.634 1.00 92.31 132 GLU A CA 1
ATOM 1011 C C . GLU A 1 132 ? 3.479 17.639 -9.185 1.00 92.31 132 GLU A C 1
ATOM 1013 O O . GLU A 1 132 ? 4.182 18.460 -8.599 1.00 92.31 132 GLU A O 1
ATOM 1018 N N . MET A 1 133 ? 2.485 17.006 -8.553 1.00 89.00 133 MET A N 1
ATOM 1019 C CA . MET A 1 133 ? 2.218 17.218 -7.125 1.00 89.00 133 MET A CA 1
ATOM 1020 C C . MET A 1 133 ? 3.421 16.839 -6.250 1.00 89.00 133 MET A C 1
ATOM 1022 O O . MET A 1 133 ? 3.736 17.564 -5.305 1.00 89.00 133 MET A O 1
ATOM 1026 N N . LEU A 1 134 ? 4.119 15.744 -6.573 1.00 88.50 134 LEU A N 1
ATOM 1027 C CA . LEU A 1 134 ? 5.345 15.341 -5.873 1.00 88.50 134 LEU A CA 1
ATOM 1028 C C . LEU A 1 134 ? 6.464 16.374 -6.052 1.00 88.50 134 LEU A C 1
ATOM 1030 O O . LEU A 1 134 ? 7.165 16.695 -5.092 1.00 88.50 134 LEU A O 1
ATOM 1034 N N . ARG A 1 135 ? 6.600 16.943 -7.254 1.00 89.88 135 ARG A N 1
ATOM 1035 C CA . ARG A 1 135 ? 7.580 17.998 -7.543 1.00 89.88 135 ARG A CA 1
ATOM 1036 C C . ARG A 1 135 ? 7.298 19.267 -6.738 1.00 89.88 135 ARG A C 1
ATOM 1038 O O . ARG A 1 135 ? 8.201 19.779 -6.082 1.00 89.88 135 ARG A O 1
ATOM 1045 N N . VAL A 1 136 ? 6.042 19.716 -6.699 1.00 90.56 136 VAL A N 1
ATOM 1046 C CA . VAL A 1 136 ? 5.606 20.863 -5.877 1.00 90.56 136 VAL A CA 1
ATOM 1047 C C . VAL A 1 136 ? 5.831 20.611 -4.380 1.00 90.56 136 VAL A C 1
ATOM 1049 O O . VAL A 1 136 ? 6.128 21.542 -3.633 1.00 90.56 136 VAL A O 1
ATOM 1052 N N . ALA A 1 137 ? 5.741 19.357 -3.932 1.00 86.06 137 ALA A N 1
ATOM 1053 C CA . ALA A 1 137 ? 6.010 18.958 -2.552 1.00 86.06 137 ALA A CA 1
ATOM 1054 C C . ALA A 1 137 ? 7.509 18.765 -2.224 1.00 86.06 137 ALA A C 1
ATOM 1056 O O . ALA A 1 137 ? 7.828 18.298 -1.132 1.00 86.06 137 ALA A O 1
ATOM 1057 N N . ASN A 1 138 ? 8.431 19.111 -3.133 1.00 88.38 138 ASN A N 1
ATOM 1058 C CA . ASN A 1 138 ? 9.878 18.874 -3.009 1.00 88.38 138 ASN A CA 1
ATOM 1059 C C . ASN A 1 138 ? 10.258 17.390 -2.828 1.00 88.38 138 ASN A C 1
ATOM 1061 O O . ASN A 1 138 ? 11.286 17.063 -2.236 1.00 88.38 138 ASN A O 1
ATOM 1065 N N . MET A 1 139 ? 9.447 16.475 -3.363 1.00 88.19 139 MET A N 1
ATOM 1066 C CA . MET A 1 139 ? 9.698 15.031 -3.371 1.00 88.19 139 MET A CA 1
ATOM 1067 C C . MET A 1 139 ? 10.306 14.588 -4.710 1.00 88.19 139 MET A C 1
ATOM 1069 O O . MET A 1 139 ? 9.855 13.617 -5.316 1.00 88.19 139 MET A O 1
ATOM 1073 N N . THR A 1 140 ? 11.331 15.304 -5.186 1.00 92.62 140 THR A N 1
ATOM 1074 C CA . THR A 1 140 ? 11.926 15.120 -6.524 1.00 92.62 140 THR A CA 1
ATOM 1075 C C . THR A 1 140 ? 12.302 13.669 -6.846 1.00 92.62 140 THR A C 1
ATOM 1077 O O . THR A 1 140 ? 11.882 13.202 -7.899 1.00 92.62 140 THR A O 1
ATOM 1080 N N . PRO A 1 141 ? 12.953 12.888 -5.955 1.00 93.75 141 PRO A N 1
ATOM 1081 C CA . PRO A 1 141 ? 13.254 11.483 -6.253 1.00 93.75 141 PRO A CA 1
ATOM 1082 C C . PRO A 1 141 ? 12.015 10.630 -6.564 1.00 93.75 141 PRO A C 1
ATOM 1084 O O . PRO A 1 141 ? 12.065 9.730 -7.399 1.00 93.75 141 PRO A O 1
ATOM 1087 N N . PHE A 1 142 ? 10.884 10.917 -5.912 1.00 92.06 142 PHE A N 1
ATOM 1088 C CA . PHE A 1 142 ? 9.621 10.238 -6.199 1.00 92.06 142 PHE A CA 1
ATOM 1089 C C . PHE A 1 142 ? 8.989 10.744 -7.499 1.00 92.06 142 PHE A C 1
ATOM 1091 O O . PHE A 1 142 ? 8.426 9.940 -8.238 1.00 92.06 142 PHE A O 1
ATOM 1098 N N . ALA A 1 143 ? 9.091 12.042 -7.801 1.00 93.38 143 ALA A N 1
ATOM 1099 C CA . ALA A 1 143 ? 8.637 12.586 -9.080 1.00 93.38 143 ALA A CA 1
ATOM 1100 C C . ALA A 1 143 ? 9.403 11.948 -10.255 1.00 93.38 143 ALA A C 1
ATOM 1102 O O . ALA A 1 143 ? 8.776 11.463 -11.193 1.00 93.38 143 ALA A O 1
ATOM 1103 N N . ASP A 1 144 ? 10.729 11.827 -10.150 1.00 96.25 144 ASP A N 1
ATOM 1104 C CA . ASP A 1 144 ? 11.580 11.207 -11.175 1.00 96.25 144 ASP A CA 1
ATOM 1105 C C . ASP A 1 144 ? 11.254 9.715 -11.367 1.00 96.25 144 ASP A C 1
ATOM 1107 O O . ASP A 1 144 ? 11.190 9.214 -12.492 1.00 96.25 144 ASP A O 1
ATOM 1111 N N . LEU A 1 145 ? 10.973 8.995 -10.274 1.00 96.06 145 LEU A N 1
ATOM 1112 C CA . LEU A 1 145 ? 10.470 7.619 -10.324 1.00 96.06 145 LEU A CA 1
ATOM 1113 C C . LEU A 1 145 ? 9.126 7.526 -11.068 1.00 96.06 145 LEU A C 1
ATOM 1115 O O . LEU A 1 145 ? 8.896 6.584 -11.833 1.00 96.06 145 LEU A O 1
ATOM 1119 N N . PHE A 1 146 ? 8.216 8.474 -10.830 1.00 95.44 146 PHE A N 1
ATOM 1120 C CA . PHE A 1 146 ? 6.930 8.526 -11.521 1.00 95.44 146 PHE A CA 1
ATOM 1121 C C . PHE A 1 146 ? 7.129 8.808 -13.011 1.00 95.44 146 PHE A C 1
ATOM 1123 O O . PHE A 1 146 ? 6.541 8.098 -13.825 1.00 95.44 146 PHE A O 1
ATOM 1130 N N . ASP A 1 147 ? 7.997 9.753 -13.367 1.00 97.06 147 ASP A N 1
ATOM 1131 C CA . ASP A 1 147 ? 8.315 10.098 -14.754 1.00 97.06 147 ASP A CA 1
ATOM 1132 C C . ASP A 1 147 ? 8.944 8.913 -15.507 1.00 97.06 147 ASP A C 1
ATOM 1134 O O . ASP A 1 147 ? 8.510 8.585 -16.614 1.00 97.06 147 ASP A O 1
ATOM 1138 N N . ALA A 1 148 ? 9.878 8.181 -14.887 1.00 98.00 148 ALA A N 1
ATOM 1139 C CA . ALA A 1 148 ? 10.467 6.976 -15.478 1.00 98.00 148 ALA A CA 1
ATOM 1140 C C . ALA A 1 148 ? 9.416 5.887 -15.764 1.00 98.00 148 ALA A C 1
ATOM 1142 O O . ALA A 1 148 ? 9.431 5.254 -16.824 1.00 98.00 148 ALA A O 1
ATOM 1143 N N . ARG A 1 149 ? 8.465 5.688 -14.842 1.00 97.44 149 ARG A N 1
ATOM 1144 C CA . ARG A 1 149 ? 7.342 4.757 -15.031 1.00 97.44 149 ARG A CA 1
ATOM 1145 C C . ARG A 1 149 ? 6.372 5.235 -16.110 1.00 97.44 149 ARG A C 1
ATOM 1147 O O . ARG A 1 149 ? 5.912 4.411 -16.893 1.00 97.44 149 ARG A O 1
ATOM 1154 N N . ILE A 1 150 ? 6.054 6.528 -16.162 1.00 97.62 150 ILE A N 1
ATOM 1155 C CA . ILE A 1 150 ? 5.191 7.109 -17.203 1.00 97.62 150 ILE A CA 1
ATOM 1156 C C . ILE A 1 150 ? 5.808 6.874 -18.583 1.00 97.62 150 ILE A C 1
ATOM 1158 O O . ILE A 1 150 ? 5.122 6.364 -19.464 1.00 97.62 150 ILE A O 1
ATOM 1162 N N . ALA A 1 151 ? 7.105 7.146 -18.747 1.00 98.31 151 ALA A N 1
ATOM 1163 C CA . ALA A 1 151 ? 7.799 6.926 -20.012 1.00 98.31 151 ALA A CA 1
ATOM 1164 C C . ALA A 1 151 ? 7.769 5.446 -20.439 1.00 98.31 151 ALA A C 1
ATOM 1166 O O . ALA A 1 151 ? 7.559 5.136 -21.611 1.00 98.31 151 ALA A O 1
ATOM 1167 N N . LEU A 1 152 ? 7.929 4.506 -19.498 1.00 98.25 152 LEU A N 1
ATOM 1168 C CA . LEU A 1 152 ? 7.795 3.073 -19.787 1.00 98.25 152 LEU A CA 1
ATOM 1169 C C . LEU A 1 152 ? 6.375 2.692 -20.227 1.00 98.25 152 LEU A C 1
ATOM 1171 O O . LEU A 1 152 ? 6.225 1.946 -21.191 1.00 98.25 152 LEU A O 1
ATOM 1175 N N . LEU A 1 153 ? 5.342 3.235 -19.575 1.00 97.44 153 LEU A N 1
ATOM 1176 C CA . LEU A 1 153 ? 3.944 3.029 -19.978 1.00 97.44 153 LEU A CA 1
ATOM 1177 C C . LEU A 1 153 ? 3.639 3.611 -21.369 1.00 97.44 153 LEU A C 1
ATOM 1179 O O . LEU A 1 153 ? 2.780 3.091 -22.074 1.00 97.44 153 LEU A O 1
ATOM 1183 N N . GLU A 1 154 ? 4.340 4.671 -21.771 1.00 97.00 154 GLU A N 1
ATOM 1184 C CA . GLU A 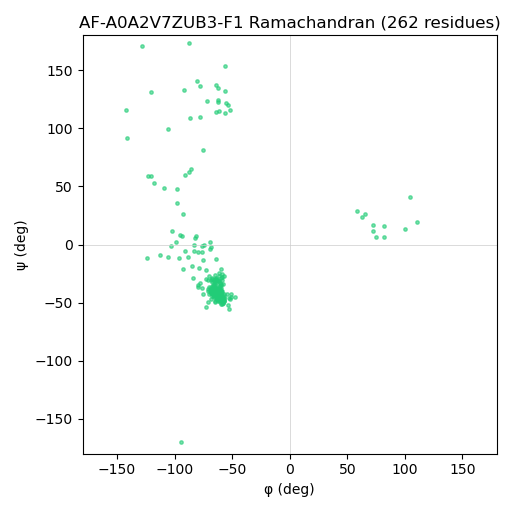1 154 ? 4.240 5.287 -23.102 1.00 97.00 154 GLU A CA 1
ATOM 1185 C C . GLU A 1 154 ? 5.092 4.583 -24.1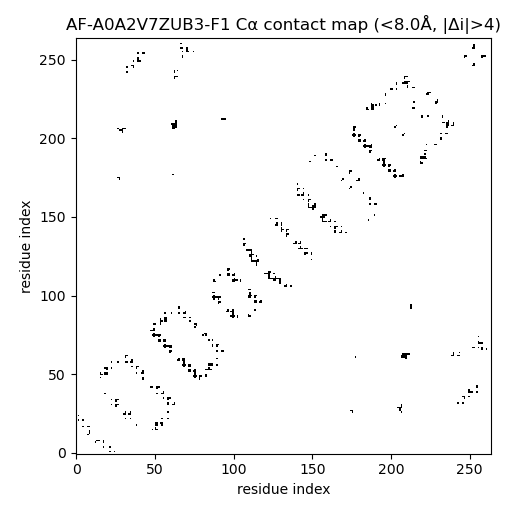71 1.00 97.00 154 GLU A C 1
ATOM 1187 O O . GLU A 1 154 ? 5.020 4.943 -25.345 1.00 97.00 154 GLU A O 1
ATOM 1192 N N . GLY A 1 155 ? 5.904 3.591 -23.792 1.00 97.19 155 GLY A N 1
ATOM 1193 C CA . GLY A 1 155 ? 6.831 2.909 -24.698 1.00 97.19 155 GLY A CA 1
ATOM 1194 C C . GLY A 1 155 ? 8.045 3.752 -25.111 1.00 97.19 155 GLY A C 1
ATOM 1195 O O . GLY A 1 155 ? 8.767 3.374 -26.030 1.00 97.19 155 GLY A O 1
ATOM 1196 N N . THR A 1 156 ? 8.282 4.886 -24.449 1.00 97.62 156 THR A N 1
ATOM 1197 C CA . THR A 1 156 ? 9.400 5.811 -24.717 1.00 97.62 156 THR A CA 1
ATOM 1198 C C . THR A 1 156 ? 10.507 5.728 -23.662 1.00 97.62 156 THR A C 1
ATOM 1200 O O . THR A 1 156 ? 11.577 6.312 -23.828 1.00 97.62 156 THR A O 1
ATOM 1203 N N . GLY A 1 157 ? 10.245 5.027 -22.557 1.00 96.06 157 GLY A N 1
ATOM 1204 C CA . GLY A 1 157 ? 11.106 4.967 -21.384 1.00 96.06 157 GLY A CA 1
ATOM 1205 C C . GLY A 1 157 ? 12.181 3.888 -21.427 1.00 96.06 157 GLY A C 1
ATOM 1206 O O . GLY A 1 157 ? 12.222 3.021 -22.296 1.00 96.06 157 GLY A O 1
ATOM 1207 N N . SER A 1 158 ? 13.044 3.930 -20.412 1.00 97.06 158 SER A N 1
ATOM 1208 C CA . SER A 1 158 ? 14.098 2.945 -20.185 1.00 97.06 158 SER A CA 1
ATOM 1209 C C . SER A 1 158 ? 13.912 2.286 -18.830 1.00 97.06 158 SER A C 1
ATOM 1211 O O . SER A 1 158 ? 13.782 2.955 -17.803 1.00 97.06 158 SER A O 1
ATOM 1213 N N . ILE A 1 159 ? 13.971 0.958 -18.814 1.00 97.19 159 ILE A N 1
ATOM 1214 C CA . ILE A 1 159 ? 13.896 0.198 -17.570 1.00 97.19 159 ILE A CA 1
ATOM 1215 C C . ILE A 1 159 ? 15.089 0.463 -16.649 1.00 97.19 159 ILE A C 1
ATOM 1217 O O . ILE A 1 159 ? 14.931 0.466 -15.432 1.00 97.19 159 ILE A O 1
ATOM 1221 N N . ALA A 1 160 ? 16.256 0.791 -17.212 1.00 97.44 160 ALA A N 1
ATOM 1222 C CA . ALA A 1 160 ? 17.419 1.186 -16.424 1.00 97.44 160 ALA A CA 1
ATOM 1223 C C . ALA A 1 160 ? 17.179 2.508 -15.670 1.00 97.44 160 ALA A C 1
ATOM 1225 O O . ALA A 1 160 ? 17.672 2.675 -14.557 1.00 97.44 160 ALA A O 1
ATOM 1226 N N . LEU A 1 161 ? 16.386 3.430 -16.237 1.00 97.69 161 LEU A N 1
ATOM 1227 C CA . LEU A 1 161 ? 16.006 4.669 -15.547 1.00 97.69 161 LEU A CA 1
ATOM 1228 C C . LEU A 1 161 ? 15.037 4.395 -14.395 1.00 97.69 161 LEU A C 1
ATOM 1230 O O . LEU A 1 161 ? 15.225 4.941 -13.312 1.00 97.69 161 LEU A O 1
ATOM 1234 N N . LEU A 1 162 ? 14.045 3.518 -14.591 1.00 98.12 162 LEU A N 1
ATOM 1235 C CA . LEU A 1 162 ? 13.142 3.111 -13.508 1.00 98.12 162 LEU A CA 1
ATOM 1236 C C . LEU A 1 162 ? 13.909 2.439 -12.362 1.00 98.12 162 LEU A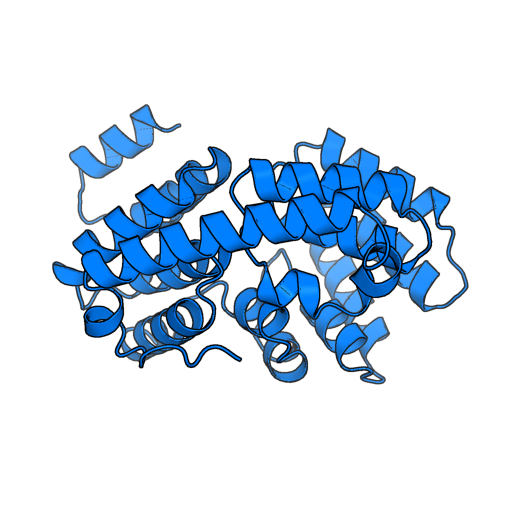 C 1
ATOM 1238 O O . LEU A 1 162 ? 13.665 2.731 -11.191 1.00 98.12 162 LEU A O 1
ATOM 1242 N N . GLU A 1 163 ? 14.845 1.555 -12.696 1.00 97.56 163 GLU A N 1
ATOM 1243 C CA . GLU A 1 163 ? 15.699 0.869 -11.730 1.00 97.56 163 GLU A CA 1
ATOM 1244 C C . GLU A 1 163 ? 16.597 1.856 -10.967 1.00 97.56 163 GLU A C 1
ATOM 1246 O O . GLU A 1 163 ? 16.631 1.837 -9.737 1.00 97.56 163 GLU A O 1
ATOM 1251 N N . SER A 1 164 ? 17.244 2.792 -11.665 1.00 97.81 164 SER A N 1
ATOM 1252 C CA . SER A 1 164 ? 18.062 3.841 -11.043 1.00 97.81 164 SER A CA 1
ATOM 1253 C C . SER A 1 164 ? 17.247 4.773 -10.133 1.00 97.81 164 SER A C 1
ATOM 1255 O O . SER A 1 164 ? 17.672 5.075 -9.012 1.00 97.81 164 SER A O 1
ATOM 1257 N N . ALA A 1 165 ? 16.046 5.177 -10.558 1.00 97.50 165 ALA A N 1
ATOM 1258 C CA . ALA A 1 165 ? 15.143 5.981 -9.738 1.00 97.50 165 ALA A CA 1
ATOM 1259 C C . ALA A 1 165 ? 14.665 5.203 -8.500 1.00 97.50 165 ALA A C 1
ATOM 1261 O O . ALA A 1 165 ? 14.621 5.748 -7.397 1.00 97.50 165 ALA A O 1
ATOM 1262 N N . THR A 1 166 ? 14.395 3.902 -8.652 1.00 97.31 166 THR A N 1
ATOM 1263 C CA . THR A 1 166 ? 14.055 3.003 -7.539 1.00 97.31 166 THR A CA 1
ATOM 1264 C C . THR A 1 166 ? 15.182 2.943 -6.507 1.00 97.31 166 THR A C 1
ATOM 1266 O O . THR A 1 166 ? 14.935 3.113 -5.312 1.00 97.31 166 THR A O 1
ATOM 1269 N N . VAL A 1 167 ? 16.431 2.769 -6.954 1.00 96.62 167 VAL A N 1
ATOM 1270 C CA . VAL A 1 167 ? 17.612 2.791 -6.075 1.00 96.62 167 VAL A CA 1
ATOM 1271 C C . VAL A 1 167 ? 17.735 4.134 -5.358 1.00 96.62 167 VAL A C 1
ATOM 1273 O O . VAL A 1 167 ? 17.954 4.155 -4.149 1.00 96.62 167 VAL A O 1
ATOM 1276 N N . THR A 1 168 ? 17.538 5.245 -6.068 1.00 97.25 168 THR A N 1
ATOM 1277 C CA . THR A 1 168 ? 17.606 6.598 -5.493 1.00 97.25 168 THR A CA 1
ATOM 1278 C C . THR A 1 168 ? 16.577 6.797 -4.381 1.00 97.25 168 THR A C 1
ATOM 1280 O O . THR A 1 168 ? 16.922 7.279 -3.304 1.00 97.25 168 THR A O 1
ATOM 1283 N N . VAL A 1 169 ? 15.327 6.379 -4.596 1.00 94.19 169 VAL A N 1
ATOM 1284 C CA . VAL A 1 169 ? 14.259 6.493 -3.590 1.00 94.19 169 VAL A CA 1
ATOM 1285 C C . VAL A 1 169 ? 14.543 5.625 -2.356 1.00 94.19 169 VAL A C 1
ATOM 1287 O O . VAL A 1 169 ? 14.372 6.084 -1.224 1.00 94.19 169 VAL A O 1
ATOM 1290 N N . ILE A 1 170 ? 15.035 4.396 -2.544 1.00 94.25 170 ILE A N 1
ATOM 1291 C CA . ILE A 1 170 ? 15.420 3.513 -1.429 1.00 94.25 170 ILE A CA 1
ATOM 1292 C C . ILE A 1 170 ? 16.620 4.092 -0.663 1.00 94.25 170 ILE A C 1
ATOM 1294 O O . ILE A 1 170 ? 16.622 4.105 0.572 1.00 94.25 170 ILE A O 1
ATOM 1298 N N . ALA A 1 171 ? 17.632 4.606 -1.365 1.00 94.06 171 ALA A N 1
ATOM 1299 C CA . ALA A 1 171 ? 18.792 5.256 -0.755 1.00 94.06 171 ALA A CA 1
ATOM 1300 C C . ALA A 1 171 ? 18.402 6.535 0.005 1.00 94.06 171 ALA A C 1
ATOM 1302 O O . ALA A 1 171 ? 18.957 6.809 1.066 1.00 94.06 171 ALA A O 1
ATOM 1303 N N . GLY A 1 172 ? 17.385 7.253 -0.480 1.00 89.38 172 GLY A N 1
ATOM 1304 C CA . GLY A 1 172 ? 16.780 8.422 0.163 1.00 89.38 172 GLY A CA 1
ATOM 1305 C C . GLY A 1 172 ? 15.977 8.123 1.434 1.00 89.38 172 GLY A C 1
ATOM 1306 O O . GLY A 1 172 ? 15.419 9.042 2.026 1.00 89.38 172 GLY A O 1
ATOM 1307 N N . GLY A 1 173 ? 15.924 6.862 1.875 1.00 84.44 173 GLY A N 1
ATOM 1308 C CA . GLY A 1 173 ? 15.342 6.482 3.160 1.00 84.44 173 GLY A CA 1
ATOM 1309 C C . GLY A 1 173 ? 13.926 5.924 3.087 1.00 84.44 173 GLY A C 1
ATOM 1310 O O . GLY A 1 173 ? 13.305 5.767 4.136 1.00 84.44 173 GLY A O 1
ATOM 1311 N N . LEU A 1 174 ? 13.409 5.571 1.902 1.00 87.12 174 LEU A N 1
ATOM 1312 C CA . LEU A 1 174 ? 12.163 4.807 1.836 1.00 87.12 174 LEU A CA 1
ATOM 1313 C C . LEU A 1 174 ? 12.357 3.456 2.542 1.00 87.12 174 LEU A C 1
ATOM 1315 O O . LEU A 1 174 ? 13.163 2.621 2.122 1.00 87.12 174 LEU A O 1
ATOM 1319 N N . ARG A 1 175 ? 11.633 3.267 3.645 1.00 82.12 175 ARG A N 1
ATOM 1320 C CA . ARG A 1 175 ? 11.600 2.022 4.432 1.00 82.12 175 ARG A CA 1
ATOM 1321 C C . ARG A 1 175 ? 10.193 1.465 4.603 1.00 82.12 175 ARG A C 1
ATOM 1323 O O . ARG A 1 175 ? 10.050 0.326 5.033 1.00 82.12 175 ARG A O 1
ATOM 1330 N N . ASP A 1 176 ? 9.187 2.260 4.258 1.00 85.12 176 ASP A N 1
ATOM 1331 C CA . ASP A 1 176 ? 7.791 1.862 4.317 1.00 85.12 176 ASP A CA 1
ATOM 1332 C C . ASP A 1 176 ? 7.527 0.680 3.364 1.00 85.12 176 ASP A C 1
ATOM 1334 O O . ASP A 1 176 ? 7.815 0.789 2.165 1.00 85.12 176 ASP A O 1
ATOM 1338 N N . PRO A 1 177 ? 6.992 -0.450 3.856 1.00 91.19 177 PRO A N 1
ATOM 1339 C CA . PRO A 1 177 ? 6.859 -1.641 3.032 1.00 91.19 177 PRO A CA 1
ATOM 1340 C C . PRO A 1 177 ? 5.750 -1.545 1.973 1.00 91.19 177 PRO A C 1
ATOM 1342 O O . PRO A 1 177 ? 5.845 -2.222 0.951 1.00 91.19 177 PRO A O 1
ATOM 1345 N N . GLU A 1 178 ? 4.752 -0.666 2.134 1.00 91.31 178 GLU A N 1
ATOM 1346 C CA . GLU A 1 178 ? 3.798 -0.365 1.055 1.00 91.31 178 GLU A CA 1
ATOM 1347 C C . GLU A 1 178 ? 4.488 0.356 -0.112 1.00 91.31 178 GLU A C 1
ATOM 1349 O O . GLU A 1 178 ? 4.301 -0.007 -1.277 1.00 91.31 178 GLU A O 1
ATOM 1354 N N . GLY A 1 179 ? 5.344 1.335 0.185 1.00 91.44 179 GLY A N 1
ATOM 1355 C CA . GLY A 1 179 ? 6.205 1.970 -0.805 1.00 91.44 179 GLY A CA 1
ATOM 1356 C C . GLY A 1 179 ? 7.109 0.962 -1.521 1.00 91.44 179 GLY A C 1
ATOM 1357 O O . GLY A 1 179 ? 7.179 0.977 -2.751 1.00 91.44 179 GLY A O 1
ATOM 1358 N N . LEU A 1 180 ? 7.750 0.049 -0.780 1.00 94.81 180 LEU A N 1
ATOM 1359 C CA . LEU A 1 180 ? 8.573 -1.021 -1.362 1.00 94.81 180 LEU A CA 1
ATOM 1360 C C . LEU A 1 180 ? 7.759 -1.934 -2.290 1.00 94.81 180 LEU A C 1
ATOM 1362 O O . LEU A 1 180 ? 8.199 -2.222 -3.402 1.00 94.81 180 LEU A O 1
ATOM 1366 N N . TYR A 1 181 ? 6.545 -2.324 -1.896 1.00 95.56 181 TYR A N 1
ATOM 1367 C CA . TYR A 1 181 ? 5.635 -3.079 -2.759 1.00 95.56 181 TYR A CA 1
ATOM 1368 C C . TYR A 1 181 ? 5.333 -2.341 -4.075 1.00 95.56 181 TYR A C 1
ATOM 1370 O O . TYR A 1 181 ? 5.400 -2.937 -5.154 1.00 95.56 181 TYR A O 1
ATOM 1378 N N . HIS A 1 182 ? 5.062 -1.032 -4.018 1.00 94.75 182 HIS A N 1
ATOM 1379 C CA . HIS A 1 182 ? 4.818 -0.225 -5.217 1.00 94.75 182 HIS A CA 1
ATOM 1380 C C . HIS A 1 182 ? 6.041 -0.122 -6.147 1.00 94.75 182 HIS A C 1
ATOM 1382 O O . HIS A 1 182 ? 5.865 -0.036 -7.367 1.00 94.75 182 HIS A O 1
ATOM 1388 N N . LEU A 1 183 ? 7.261 -0.171 -5.606 1.00 96.44 183 LEU A N 1
ATOM 1389 C CA . LEU A 1 183 ? 8.493 -0.266 -6.396 1.00 96.44 183 LEU A CA 1
ATOM 1390 C C . LEU A 1 183 ? 8.637 -1.649 -7.041 1.00 96.44 183 LEU A C 1
ATOM 1392 O O . LEU A 1 183 ? 8.835 -1.747 -8.254 1.00 96.44 183 LEU A O 1
ATOM 1396 N N . ALA A 1 184 ? 8.473 -2.713 -6.249 1.00 97.62 184 ALA A N 1
ATOM 1397 C CA . ALA A 1 184 ? 8.604 -4.096 -6.700 1.00 97.62 184 ALA A CA 1
ATOM 1398 C C . ALA A 1 184 ? 7.653 -4.419 -7.858 1.00 97.62 184 ALA A C 1
ATOM 1400 O O . ALA A 1 184 ? 8.088 -4.953 -8.876 1.00 97.62 184 ALA A O 1
ATOM 1401 N N . ARG A 1 185 ? 6.374 -4.032 -7.761 1.00 97.00 185 ARG A N 1
ATOM 1402 C CA . ARG A 1 185 ? 5.397 -4.278 -8.837 1.00 97.00 185 ARG A CA 1
ATOM 1403 C C . ARG A 1 185 ? 5.763 -3.587 -10.151 1.00 97.00 185 ARG A C 1
ATOM 1405 O O . ARG A 1 185 ? 5.560 -4.160 -11.213 1.00 97.00 185 ARG A O 1
ATOM 1412 N N . GLY A 1 186 ? 6.323 -2.376 -10.096 1.00 97.06 186 GLY A N 1
ATOM 1413 C CA . GLY A 1 186 ? 6.792 -1.680 -11.296 1.00 97.06 186 GLY A CA 1
ATOM 1414 C C . GLY A 1 186 ? 7.957 -2.422 -11.950 1.00 97.06 186 GLY A C 1
ATOM 1415 O O . GLY A 1 186 ? 7.926 -2.692 -13.146 1.00 97.06 186 GLY A O 1
ATOM 1416 N N . LEU A 1 187 ? 8.956 -2.805 -11.154 1.00 98.44 187 LEU A N 1
ATOM 1417 C CA . LEU A 1 187 ? 10.111 -3.564 -11.635 1.00 98.44 187 LEU A CA 1
ATOM 1418 C C . LEU A 1 187 ? 9.714 -4.923 -12.221 1.00 98.44 187 LEU A C 1
ATOM 1420 O O . LEU A 1 187 ? 10.170 -5.266 -13.309 1.00 98.44 187 LEU A O 1
ATOM 1424 N N . ALA A 1 188 ? 8.827 -5.661 -11.551 1.00 98.31 188 ALA A N 1
ATOM 1425 C CA . ALA A 1 188 ? 8.321 -6.938 -12.041 1.00 98.31 188 ALA A CA 1
ATOM 1426 C C . ALA A 1 188 ? 7.647 -6.776 -13.405 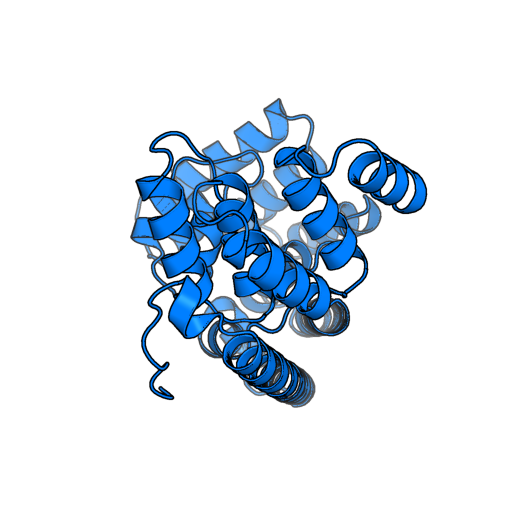1.00 98.31 188 ALA A C 1
ATOM 1428 O O . ALA A 1 188 ? 8.000 -7.476 -14.350 1.00 98.31 188 ALA A O 1
ATOM 1429 N N . HIS A 1 189 ? 6.734 -5.809 -13.525 1.00 98.00 189 HIS A N 1
ATOM 1430 C CA . HIS A 1 189 ? 5.966 -5.588 -14.745 1.00 98.00 189 HIS A CA 1
ATOM 1431 C C . HIS A 1 189 ? 6.838 -5.257 -15.960 1.00 98.00 189 HIS A C 1
ATOM 1433 O O . HIS A 1 189 ? 6.543 -5.712 -17.063 1.00 98.00 189 HIS A O 1
ATOM 1439 N N . PHE A 1 190 ? 7.906 -4.479 -15.772 1.00 97.81 190 PHE A N 1
ATOM 1440 C CA . PHE A 1 190 ? 8.742 -4.035 -16.886 1.00 97.81 190 PHE A CA 1
ATOM 1441 C C . PHE A 1 190 ? 9.927 -4.970 -17.201 1.00 97.81 190 PHE A C 1
ATOM 1443 O O . PHE A 1 190 ? 10.586 -4.759 -18.217 1.00 97.81 190 PHE A O 1
ATOM 1450 N N . GLY A 1 191 ? 10.185 -6.016 -16.404 1.00 95.94 191 GLY A N 1
ATOM 1451 C CA . GLY A 1 191 ? 11.237 -7.014 -16.681 1.00 95.94 191 GLY A CA 1
ATOM 1452 C C . GLY A 1 191 ? 12.502 -6.874 -15.824 1.00 95.94 191 GLY A C 1
ATOM 1453 O O . GLY A 1 191 ? 13.631 -6.930 -16.323 1.00 95.94 191 GLY A O 1
ATOM 1454 N N . ARG A 1 192 ? 12.329 -6.587 -14.530 1.00 97.75 192 ARG A N 1
ATOM 1455 C CA . ARG A 1 192 ? 13.364 -6.660 -13.482 1.00 97.75 192 ARG A CA 1
ATOM 1456 C C . ARG A 1 192 ? 12.906 -7.588 -12.366 1.00 97.75 192 ARG A C 1
ATOM 1458 O O . ARG A 1 192 ? 12.776 -7.181 -11.214 1.00 97.75 192 ARG A O 1
ATOM 1465 N N . GLU A 1 193 ? 12.634 -8.835 -12.725 1.00 97.88 193 GLU A N 1
ATOM 1466 C CA . GLU A 1 193 ? 12.027 -9.830 -11.846 1.00 97.88 193 GLU A CA 1
ATOM 1467 C C . GLU A 1 193 ? 12.885 -10.123 -10.613 1.00 97.88 193 GLU A C 1
ATOM 1469 O O . GLU A 1 193 ? 12.352 -10.127 -9.507 1.00 97.88 193 GLU A O 1
ATOM 1474 N N . ASP A 1 194 ? 14.200 -10.308 -10.778 1.00 97.62 194 ASP A N 1
ATOM 1475 C CA . ASP A 1 194 ? 15.102 -10.610 -9.656 1.00 97.62 194 ASP A CA 1
ATOM 1476 C C . ASP A 1 194 ? 15.069 -9.494 -8.606 1.00 97.62 194 ASP A C 1
ATOM 1478 O O . ASP A 1 194 ? 14.782 -9.730 -7.431 1.00 97.62 194 ASP A O 1
ATOM 1482 N N . ARG A 1 195 ? 15.247 -8.243 -9.047 1.00 97.56 195 ARG A N 1
ATOM 1483 C CA . ARG A 1 195 ? 15.223 -7.090 -8.144 1.00 97.56 195 ARG A CA 1
ATOM 1484 C C . ARG A 1 195 ? 13.841 -6.854 -7.532 1.00 97.56 195 ARG A C 1
ATOM 1486 O O . ARG A 1 195 ? 13.741 -6.433 -6.381 1.00 97.56 195 ARG A O 1
ATOM 1493 N N . ALA A 1 196 ? 12.776 -7.116 -8.287 1.00 98.19 196 ALA A N 1
ATOM 1494 C CA . ALA A 1 196 ? 11.412 -7.010 -7.789 1.00 98.19 196 ALA A CA 1
ATOM 1495 C C . ALA A 1 196 ? 11.140 -7.999 -6.650 1.00 98.19 196 ALA A C 1
ATOM 1497 O O . ALA A 1 196 ? 10.564 -7.607 -5.636 1.00 98.19 196 ALA A O 1
ATOM 1498 N N . VAL A 1 197 ? 11.578 -9.253 -6.793 1.00 97.94 197 VAL A N 1
ATOM 1499 C CA . VAL A 1 197 ? 11.421 -10.279 -5.754 1.00 97.94 197 VAL A CA 1
ATOM 1500 C C . VAL A 1 197 ? 12.197 -9.909 -4.493 1.00 97.94 197 VAL A C 1
ATOM 1502 O O . VAL A 1 197 ? 11.636 -10.012 -3.406 1.00 97.94 197 VAL A O 1
ATOM 1505 N N . GLU A 1 198 ? 13.435 -9.424 -4.617 1.00 97.44 198 GLU A N 1
ATOM 1506 C CA . GLU A 1 198 ? 14.236 -8.977 -3.465 1.00 97.44 198 GLU A CA 1
ATOM 1507 C C . GLU A 1 198 ? 13.529 -7.874 -2.664 1.00 97.44 198 GLU A C 1
ATOM 1509 O O . GLU A 1 198 ? 13.407 -7.959 -1.442 1.00 97.44 198 GLU A O 1
ATOM 1514 N N . ILE A 1 199 ? 13.026 -6.845 -3.355 1.00 97.31 199 ILE A N 1
ATOM 1515 C CA . ILE A 1 199 ? 12.322 -5.727 -2.713 1.00 97.31 199 ILE A CA 1
ATOM 1516 C C . ILE A 1 199 ? 10.997 -6.199 -2.101 1.00 97.31 199 ILE A C 1
ATOM 1518 O O . ILE A 1 199 ? 10.621 -5.752 -1.016 1.00 97.31 199 ILE A O 1
ATOM 1522 N N . LEU A 1 200 ? 10.282 -7.108 -2.768 1.00 96.94 200 LEU A N 1
ATOM 1523 C CA . LEU A 1 200 ? 9.027 -7.645 -2.250 1.00 96.94 200 LEU A CA 1
ATOM 1524 C C . LEU A 1 200 ? 9.244 -8.520 -1.007 1.00 96.94 200 LEU A C 1
ATOM 1526 O O . LEU A 1 200 ? 8.455 -8.436 -0.067 1.00 96.94 200 LEU A O 1
ATOM 1530 N N . ALA A 1 201 ? 10.316 -9.317 -0.974 1.00 96.06 201 ALA A N 1
ATOM 1531 C CA . ALA A 1 201 ? 10.706 -10.076 0.211 1.00 96.06 201 ALA A CA 1
ATOM 1532 C C . ALA A 1 201 ? 10.959 -9.135 1.396 1.00 96.06 201 ALA A C 1
ATOM 1534 O O . ALA A 1 201 ? 10.411 -9.347 2.477 1.00 96.06 201 ALA A O 1
ATOM 1535 N N . GLU A 1 202 ? 11.696 -8.040 1.172 1.00 94.81 202 GLU A N 1
ATOM 1536 C CA . GLU A 1 202 ? 11.930 -7.018 2.195 1.00 94.81 202 GLU A CA 1
ATOM 1537 C C . GLU A 1 202 ? 10.618 -6.380 2.687 1.00 94.81 202 GLU A C 1
ATOM 1539 O O . GLU A 1 202 ? 10.442 -6.178 3.890 1.00 94.81 202 GLU A O 1
ATOM 1544 N N . ALA A 1 203 ? 9.669 -6.096 1.790 1.00 93.62 203 ALA A N 1
ATOM 1545 C CA . ALA A 1 203 ? 8.363 -5.558 2.170 1.00 93.62 203 ALA A CA 1
ATOM 1546 C C . ALA A 1 203 ? 7.592 -6.512 3.106 1.00 93.62 203 ALA A C 1
ATOM 1548 O O . ALA A 1 203 ? 7.039 -6.079 4.122 1.00 93.62 203 ALA A O 1
ATOM 1549 N N . VAL A 1 204 ? 7.591 -7.816 2.805 1.00 93.38 204 VAL A N 1
ATOM 1550 C CA . VAL A 1 204 ? 6.949 -8.836 3.651 1.00 93.38 204 VAL A CA 1
ATOM 1551 C C . VAL A 1 204 ? 7.666 -8.977 4.992 1.00 93.38 204 VAL A C 1
ATOM 1553 O O . VAL A 1 204 ? 7.010 -9.021 6.034 1.00 93.38 204 VAL A O 1
ATOM 1556 N N . ASP A 1 205 ? 8.999 -8.978 4.999 1.00 91.19 205 ASP A N 1
ATOM 1557 C CA . ASP A 1 205 ? 9.809 -9.055 6.222 1.00 91.19 205 ASP A CA 1
ATOM 1558 C C . ASP A 1 205 ? 9.552 -7.881 7.170 1.00 91.19 205 ASP A C 1
ATOM 1560 O O . ASP A 1 205 ? 9.563 -8.044 8.391 1.00 91.19 205 ASP A O 1
ATOM 1564 N N . ARG A 1 206 ? 9.252 -6.710 6.603 1.00 88.38 206 ARG A N 1
ATOM 1565 C CA . ARG A 1 206 ? 8.920 -5.476 7.325 1.00 88.38 206 ARG A CA 1
ATOM 1566 C C . ARG A 1 206 ? 7.462 -5.363 7.758 1.00 88.38 206 ARG A C 1
ATOM 1568 O O . ARG A 1 206 ? 7.109 -4.377 8.395 1.00 88.38 206 ARG A O 1
ATOM 1575 N N . GLY A 1 207 ? 6.614 -6.342 7.460 1.00 86.19 207 GLY A N 1
ATOM 1576 C CA . GLY A 1 207 ? 5.265 -6.387 8.019 1.00 86.19 207 GLY A CA 1
ATOM 1577 C C . GLY A 1 207 ? 4.112 -6.136 7.048 1.00 86.19 207 GLY A C 1
ATOM 1578 O O . GLY A 1 207 ? 3.029 -5.773 7.498 1.00 86.19 207 GLY A O 1
ATOM 1579 N N . TYR A 1 208 ? 4.319 -6.283 5.737 1.00 89.31 208 TYR A N 1
ATOM 1580 C CA . TYR A 1 208 ? 3.278 -6.053 4.729 1.00 89.31 208 TYR A CA 1
ATOM 1581 C C . TYR A 1 208 ? 2.751 -7.375 4.157 1.00 89.31 208 TYR A C 1
ATOM 1583 O O . TYR A 1 208 ? 3.379 -7.993 3.301 1.00 89.31 208 TYR A O 1
ATOM 1591 N N . PHE A 1 209 ? 1.598 -7.833 4.654 1.00 86.81 209 PHE A N 1
ATOM 1592 C CA . PHE A 1 209 ? 1.105 -9.209 4.474 1.00 86.81 209 PHE A CA 1
ATOM 1593 C C . PHE A 1 209 ? -0.106 -9.310 3.530 1.00 86.81 209 PHE A C 1
ATOM 1595 O O . PHE A 1 209 ? -1.118 -9.923 3.862 1.00 86.81 209 PHE A O 1
ATOM 1602 N N . LEU A 1 210 ? -0.052 -8.688 2.351 1.00 90.00 210 LEU A N 1
ATOM 1603 C CA . LEU A 1 210 ? -1.192 -8.646 1.425 1.00 90.00 210 LEU A CA 1
ATOM 1604 C C . LEU A 1 210 ? -1.176 -9.819 0.426 1.00 90.00 210 LEU A C 1
ATOM 1606 O O . LEU A 1 210 ? -1.146 -9.612 -0.786 1.00 90.00 210 LEU A O 1
ATOM 1610 N N . SER A 1 211 ? -1.211 -11.059 0.923 1.00 88.56 211 SER A N 1
ATOM 1611 C CA . SER A 1 211 ? -1.100 -12.289 0.111 1.00 88.56 211 SER A CA 1
ATOM 1612 C C . SER A 1 211 ? -2.099 -12.363 -1.054 1.00 88.56 211 SER A C 1
ATOM 1614 O O . SER A 1 211 ? -1.720 -12.663 -2.192 1.00 88.56 211 SER A O 1
ATOM 1616 N N . VAL A 1 212 ? -3.370 -12.038 -0.796 1.00 89.44 212 VAL A N 1
ATOM 1617 C CA . VAL A 1 212 ? -4.437 -12.021 -1.812 1.00 89.44 212 VAL A CA 1
ATOM 1618 C C . VAL A 1 212 ? -4.156 -10.960 -2.874 1.00 89.44 212 VAL A C 1
ATOM 1620 O O . VAL A 1 212 ? -4.285 -11.234 -4.068 1.00 89.44 212 VAL A O 1
ATOM 1623 N N . THR A 1 213 ? -3.720 -9.769 -2.462 1.00 93.81 213 THR A N 1
ATOM 1624 C CA . THR A 1 213 ? -3.349 -8.693 -3.387 1.00 93.81 213 THR A CA 1
ATOM 1625 C C . THR A 1 213 ? -2.172 -9.107 -4.256 1.00 93.81 213 THR A C 1
ATOM 1627 O O . THR A 1 213 ? -2.251 -8.984 -5.474 1.00 93.81 213 THR A O 1
ATOM 1630 N N . PHE A 1 214 ? -1.109 -9.652 -3.660 1.00 94.25 214 PHE A N 1
ATOM 1631 C CA . PHE A 1 214 ? 0.079 -10.086 -4.397 1.00 94.25 214 PHE A CA 1
ATOM 1632 C C . PHE A 1 214 ? -0.266 -11.151 -5.438 1.00 94.25 214 PHE A C 1
ATOM 1634 O O . PHE A 1 214 ? 0.223 -11.113 -6.564 1.00 94.25 214 PHE A O 1
ATOM 1641 N N . SER A 1 215 ? -1.154 -12.078 -5.076 1.00 91.75 215 SER A N 1
ATOM 1642 C CA . SER A 1 215 ? -1.607 -13.141 -5.971 1.00 91.75 215 SER A CA 1
ATOM 1643 C C . SER A 1 215 ? -2.436 -12.603 -7.139 1.00 91.75 215 SER A C 1
ATOM 1645 O O . SER A 1 215 ? -2.383 -13.165 -8.230 1.00 91.75 215 SER A O 1
ATOM 1647 N N . ARG A 1 216 ? -3.197 -11.518 -6.943 1.00 93.44 216 ARG A N 1
ATOM 1648 C CA . ARG A 1 216 ? -4.096 -10.937 -7.955 1.00 93.44 216 ARG A CA 1
ATOM 1649 C C . ARG A 1 216 ? -3.463 -9.827 -8.793 1.00 93.44 216 ARG A C 1
ATOM 1651 O O . ARG A 1 216 ? -3.957 -9.574 -9.888 1.00 93.44 216 ARG A O 1
ATOM 1658 N N . ASP A 1 217 ? -2.397 -9.184 -8.321 1.00 96.12 217 ASP A N 1
ATOM 1659 C CA . ASP A 1 217 ? -1.769 -8.070 -9.031 1.00 96.12 217 ASP A CA 1
ATOM 1660 C C . ASP A 1 217 ? -1.185 -8.524 -10.377 1.00 96.12 217 ASP A C 1
ATOM 1662 O O . ASP A 1 217 ? -0.214 -9.280 -10.440 1.00 96.12 217 ASP A O 1
ATOM 1666 N N . ALA A 1 218 ? -1.763 -8.018 -11.467 1.00 96.25 218 ALA A N 1
ATOM 1667 C CA . ALA A 1 218 ? -1.317 -8.309 -12.825 1.00 96.25 218 ALA A CA 1
ATOM 1668 C C . ALA A 1 218 ? 0.130 -7.857 -13.084 1.00 96.25 218 ALA A C 1
ATOM 1670 O O . ALA A 1 218 ? 0.809 -8.415 -13.943 1.00 96.25 218 ALA A O 1
ATOM 1671 N N . TRP A 1 219 ? 0.632 -6.869 -12.339 1.00 97.69 219 TRP A N 1
ATOM 1672 C CA . TRP A 1 219 ? 2.020 -6.414 -12.458 1.00 97.69 219 TRP A CA 1
ATOM 1673 C C . TRP A 1 219 ? 3.028 -7.368 -11.808 1.00 97.69 219 TRP A C 1
ATOM 1675 O O . TRP A 1 219 ? 4.217 -7.275 -12.095 1.00 97.69 219 TRP A O 1
ATOM 1685 N N . LEU A 1 220 ? 2.565 -8.324 -10.997 1.00 97.88 220 LEU A N 1
ATOM 1686 C CA . LEU A 1 220 ? 3.383 -9.406 -10.447 1.00 97.88 220 LEU A CA 1
ATOM 1687 C C . LEU A 1 220 ? 3.244 -10.720 -11.235 1.00 97.88 220 LEU A C 1
ATOM 1689 O O . LEU A 1 220 ? 3.876 -11.710 -10.8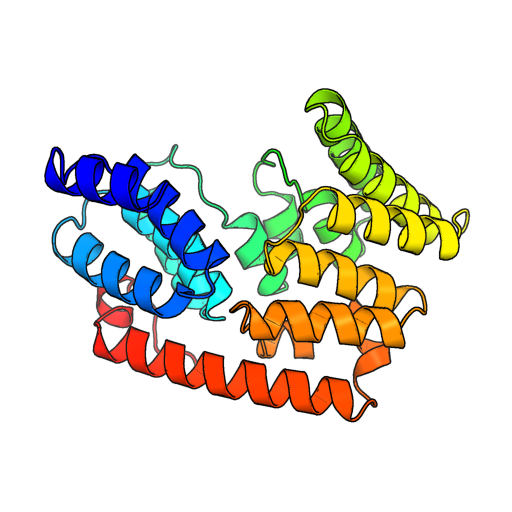68 1.00 97.88 220 LEU A O 1
ATOM 1693 N N . GLU A 1 221 ? 2.471 -10.746 -12.331 1.00 97.19 221 GLU A N 1
ATOM 1694 C CA . GLU A 1 221 ? 2.324 -11.925 -13.202 1.00 97.19 221 GLU A CA 1
ATOM 1695 C C . GLU A 1 221 ? 3.673 -12.566 -13.583 1.00 97.19 221 GLU A C 1
ATOM 1697 O O . GLU A 1 221 ? 3.794 -13.787 -13.427 1.00 97.19 221 GLU A O 1
ATOM 1702 N N . PRO A 1 222 ? 4.718 -11.803 -13.983 1.00 97.75 222 PRO A N 1
ATOM 1703 C CA . PRO A 1 222 ? 6.016 -12.385 -14.339 1.00 97.75 222 PRO A CA 1
ATOM 1704 C C . PRO A 1 222 ? 6.671 -13.187 -13.204 1.00 97.75 222 PRO A C 1
ATOM 1706 O O . PRO A 1 222 ? 7.443 -14.112 -13.456 1.00 97.75 222 PRO A O 1
ATOM 1709 N N . LEU A 1 223 ? 6.334 -12.886 -11.945 1.00 97.69 223 LEU A N 1
ATOM 1710 C CA . LEU A 1 223 ? 6.911 -13.545 -10.775 1.00 97.69 223 LEU A CA 1
ATOM 1711 C C . LEU A 1 223 ? 6.203 -14.856 -10.410 1.00 97.69 223 LEU A C 1
ATOM 1713 O O . LEU A 1 223 ? 6.790 -15.687 -9.722 1.00 97.69 223 LEU A O 1
ATOM 1717 N N . ARG A 1 224 ? 4.968 -15.095 -10.880 1.00 95.25 224 ARG A N 1
ATOM 1718 C CA . ARG A 1 224 ? 4.105 -16.207 -10.418 1.00 95.25 224 ARG A CA 1
ATOM 1719 C C . ARG A 1 224 ? 4.717 -17.601 -10.564 1.00 95.25 224 ARG A C 1
ATOM 1721 O O . ARG A 1 224 ? 4.346 -18.518 -9.831 1.00 95.25 224 ARG A O 1
ATOM 1728 N N . ARG A 1 225 ? 5.630 -17.783 -11.522 1.00 93.88 225 ARG A N 1
ATOM 1729 C CA . ARG A 1 225 ? 6.307 -19.067 -11.776 1.00 93.88 225 ARG A CA 1
ATOM 1730 C C . ARG A 1 225 ? 7.584 -19.258 -10.962 1.00 93.88 225 ARG A C 1
ATOM 1732 O O . ARG A 1 225 ? 8.115 -20.367 -10.958 1.00 93.88 225 ARG A O 1
ATOM 1739 N N . ARG A 1 226 ? 8.084 -18.216 -10.298 1.00 97.25 226 ARG A N 1
ATOM 1740 C CA . ARG A 1 226 ? 9.328 -18.291 -9.536 1.00 97.25 226 ARG A CA 1
ATOM 1741 C C . ARG A 1 226 ? 9.101 -18.928 -8.168 1.00 97.25 226 ARG A C 1
ATOM 1743 O O . ARG A 1 226 ? 8.087 -18.685 -7.517 1.00 97.25 226 ARG A O 1
ATOM 1750 N N . THR A 1 227 ? 10.050 -19.750 -7.732 1.00 97.50 227 THR A N 1
ATOM 1751 C CA . THR A 1 227 ? 9.979 -20.430 -6.429 1.00 97.50 227 THR A CA 1
ATOM 1752 C C . THR A 1 227 ? 10.094 -19.440 -5.271 1.00 97.50 227 THR A C 1
ATOM 1754 O O . THR A 1 227 ? 9.279 -19.492 -4.356 1.00 97.50 227 THR A O 1
ATOM 1757 N N . ASP A 1 228 ? 11.025 -18.490 -5.360 1.00 97.00 228 ASP A N 1
ATOM 1758 C CA . ASP A 1 228 ? 11.237 -17.438 -4.357 1.00 97.00 228 ASP A CA 1
ATOM 1759 C C . ASP A 1 228 ? 9.984 -16.568 -4.140 1.00 97.00 228 ASP A C 1
ATOM 1761 O O . ASP A 1 228 ? 9.578 -16.313 -3.009 1.00 97.00 228 ASP A O 1
ATOM 1765 N N . PHE A 1 229 ? 9.275 -16.199 -5.207 1.00 97.56 229 PHE A N 1
ATOM 1766 C CA . PHE A 1 229 ? 8.003 -15.486 -5.104 1.00 97.56 229 PHE A CA 1
ATOM 1767 C C . PHE A 1 229 ? 6.913 -16.317 -4.409 1.00 97.56 229 PHE A C 1
ATOM 1769 O O . PHE A 1 229 ? 6.138 -15.788 -3.612 1.00 97.56 229 PHE A O 1
ATOM 1776 N N . ARG A 1 230 ? 6.850 -17.630 -4.662 1.00 96.75 230 ARG A N 1
ATOM 1777 C CA . ARG A 1 230 ? 5.882 -18.519 -3.994 1.00 96.75 230 ARG A CA 1
ATOM 1778 C C . ARG A 1 230 ? 6.169 -18.646 -2.499 1.00 96.75 230 ARG A C 1
ATOM 1780 O O . ARG A 1 230 ? 5.225 -18.687 -1.715 1.00 96.75 230 ARG A O 1
ATOM 1787 N N . GLU A 1 231 ? 7.436 -18.654 -2.097 1.00 96.75 231 GLU A N 1
ATOM 1788 C CA . GLU A 1 231 ? 7.833 -18.623 -0.683 1.00 96.75 231 GLU A CA 1
ATOM 1789 C C . GLU A 1 231 ? 7.397 -17.318 -0.002 1.00 96.75 231 GLU A C 1
ATOM 1791 O O . GLU A 1 231 ? 6.842 -17.351 1.099 1.00 96.75 231 GLU A O 1
ATOM 1796 N N . ILE A 1 232 ? 7.549 -16.178 -0.686 1.00 96.62 232 ILE A N 1
ATOM 1797 C CA . ILE A 1 232 ? 7.054 -14.877 -0.212 1.00 96.62 232 ILE A CA 1
ATOM 1798 C C . ILE A 1 232 ? 5.529 -14.904 -0.030 1.00 96.62 232 ILE A C 1
ATOM 1800 O O . ILE A 1 232 ? 5.032 -14.464 1.008 1.00 96.62 232 ILE A O 1
ATOM 1804 N N . LEU A 1 233 ? 4.780 -15.448 -0.998 1.00 96.12 233 LEU A N 1
ATOM 1805 C CA . LEU A 1 233 ? 3.321 -15.577 -0.900 1.00 96.12 233 LEU A CA 1
ATOM 1806 C C . LEU A 1 233 ? 2.898 -16.444 0.290 1.00 96.12 233 LEU A C 1
ATOM 1808 O O . LEU A 1 233 ? 2.001 -16.051 1.032 1.00 96.12 233 LEU A O 1
ATOM 1812 N N . LEU A 1 234 ? 3.552 -17.591 0.496 1.00 96.12 234 LEU A N 1
ATOM 1813 C CA . LEU A 1 234 ? 3.273 -18.478 1.629 1.00 96.12 234 LEU A CA 1
ATOM 1814 C C . LEU A 1 234 ? 3.536 -17.781 2.968 1.00 96.12 234 LEU A C 1
ATOM 1816 O O . LEU A 1 234 ? 2.716 -17.865 3.882 1.00 96.12 234 LEU A O 1
ATOM 1820 N N . LYS A 1 235 ? 4.648 -17.045 3.071 1.00 95.56 235 LYS A N 1
ATOM 1821 C CA . LYS A 1 235 ? 4.980 -16.263 4.266 1.00 95.56 235 LYS A CA 1
ATOM 1822 C C . LYS A 1 235 ? 3.952 -15.162 4.531 1.00 95.56 235 LYS A C 1
ATOM 1824 O O . LYS A 1 235 ? 3.504 -15.008 5.667 1.00 95.56 235 LYS A O 1
ATOM 1829 N N . ALA A 1 236 ? 3.569 -14.406 3.501 1.00 95.38 236 ALA A N 1
ATOM 1830 C CA . ALA A 1 236 ? 2.552 -13.366 3.616 1.00 95.38 236 ALA A CA 1
ATOM 1831 C C . ALA A 1 236 ? 1.194 -13.954 4.030 1.00 95.38 236 ALA A C 1
ATOM 1833 O O . ALA A 1 236 ? 0.537 -13.394 4.903 1.00 95.38 236 ALA A O 1
ATOM 1834 N N . GLU A 1 237 ? 0.807 -15.101 3.466 1.00 95.88 237 GLU A N 1
ATOM 1835 C CA . GLU A 1 237 ? -0.443 -15.789 3.798 1.00 95.88 237 GLU A CA 1
ATOM 1836 C C . GLU A 1 237 ? -0.466 -16.244 5.258 1.00 95.88 237 GLU A C 1
ATOM 1838 O O . GLU A 1 237 ? -1.426 -15.970 5.976 1.00 95.88 237 GLU A O 1
ATOM 1843 N N . GLN A 1 238 ? 0.612 -16.867 5.740 1.00 95.69 238 GLN A N 1
ATOM 1844 C CA . GLN A 1 238 ? 0.705 -17.275 7.140 1.00 95.69 238 GLN A CA 1
ATOM 1845 C C . GLN A 1 238 ? 0.530 -16.076 8.086 1.00 95.69 238 GLN A C 1
ATOM 1847 O O . GLN A 1 238 ? -0.285 -16.118 9.008 1.00 95.69 238 GLN A O 1
ATOM 1852 N N . ARG A 1 239 ? 1.256 -14.981 7.831 1.00 93.94 239 ARG A N 1
ATOM 1853 C CA . ARG A 1 239 ? 1.185 -13.764 8.653 1.00 93.94 239 ARG A CA 1
ATOM 1854 C C . ARG A 1 239 ? -0.185 -13.088 8.577 1.00 93.94 239 ARG A C 1
ATOM 1856 O O . ARG A 1 239 ? -0.664 -12.574 9.587 1.00 93.94 239 ARG A O 1
ATOM 1863 N N . HIS A 1 240 ? -0.835 -13.116 7.414 1.00 94.38 240 HIS A N 1
ATOM 1864 C CA . HIS A 1 240 ? -2.208 -12.647 7.250 1.00 94.38 240 HIS A CA 1
ATOM 1865 C C . HIS A 1 240 ? -3.185 -13.455 8.114 1.00 94.38 240 HIS A C 1
ATOM 1867 O O . HIS A 1 240 ? -3.978 -12.866 8.850 1.00 94.38 240 HIS A O 1
ATOM 1873 N N . GLN A 1 241 ? -3.101 -14.789 8.093 1.00 95.81 241 GLN A N 1
ATOM 1874 C CA . GLN A 1 241 ? -3.973 -15.648 8.900 1.00 95.81 241 GLN A CA 1
ATOM 1875 C C . GLN A 1 241 ? -3.762 -15.442 10.407 1.00 95.81 241 GLN A C 1
ATOM 1877 O O . GLN A 1 241 ? -4.735 -15.366 11.161 1.00 95.81 241 GLN A O 1
ATOM 1882 N N . GLU A 1 242 ? -2.513 -15.277 10.848 1.00 95.44 242 GLU A N 1
ATOM 1883 C CA . GLU A 1 242 ? -2.181 -14.926 12.236 1.00 95.44 242 GLU A CA 1
ATOM 1884 C C . GLU A 1 242 ? -2.804 -13.578 12.638 1.00 95.44 242 GLU A C 1
ATOM 1886 O O . GLU A 1 242 ? -3.485 -13.482 13.666 1.00 95.44 242 GLU A O 1
ATOM 1891 N N . ALA A 1 243 ? -2.648 -12.547 11.800 1.00 94.62 243 ALA A N 1
ATOM 1892 C CA . ALA A 1 243 ? -3.230 -11.232 12.045 1.00 94.62 243 ALA A CA 1
ATOM 1893 C C . ALA A 1 243 ? -4.766 -11.276 12.053 1.00 94.62 243 ALA A C 1
ATOM 1895 O O . ALA A 1 243 ? -5.400 -10.647 12.903 1.00 94.62 243 ALA A O 1
ATOM 1896 N N . ARG A 1 244 ? -5.379 -12.055 11.157 1.00 95.75 244 ARG A N 1
ATOM 1897 C CA . ARG A 1 244 ? -6.830 -12.262 11.089 1.00 95.75 244 AR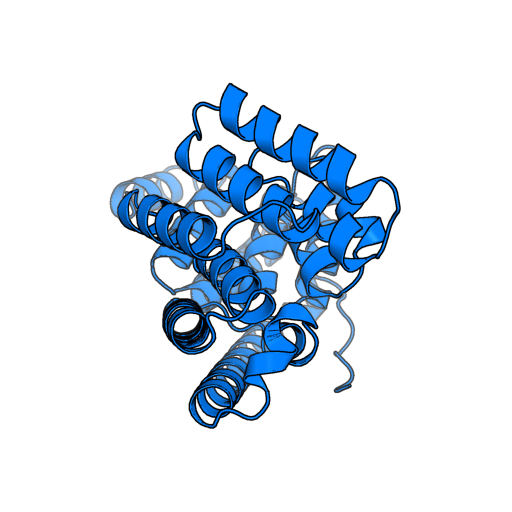G A CA 1
ATOM 1898 C C . ARG A 1 244 ? -7.364 -12.927 12.353 1.00 95.75 244 ARG A C 1
ATOM 1900 O O . ARG A 1 244 ? -8.337 -12.441 12.927 1.00 95.75 244 ARG A O 1
ATOM 1907 N N . ALA A 1 245 ? -6.720 -13.993 12.822 1.00 96.94 245 ALA A N 1
ATOM 1908 C CA . ALA A 1 245 ? -7.099 -14.658 14.066 1.00 96.94 245 ALA A CA 1
ATOM 1909 C C . ALA A 1 245 ? -7.011 -13.695 15.263 1.00 96.94 245 ALA A C 1
ATOM 1911 O O . ALA A 1 245 ? -7.962 -13.584 16.041 1.00 96.94 245 ALA A O 1
ATOM 1912 N N . ALA A 1 246 ? -5.919 -12.930 15.360 1.00 97.06 246 ALA A N 1
ATOM 1913 C CA . ALA A 1 246 ? -5.725 -11.940 16.416 1.00 97.06 246 ALA A CA 1
ATOM 1914 C C . ALA A 1 246 ? -6.767 -10.804 16.354 1.00 97.06 246 ALA A C 1
ATOM 1916 O O . ALA A 1 246 ? -7.306 -10.393 17.383 1.00 97.06 246 ALA A O 1
ATOM 1917 N N . PHE A 1 247 ? -7.099 -10.325 15.151 1.00 97.12 247 PHE A N 1
ATOM 1918 C CA . PHE A 1 247 ? -8.140 -9.320 14.920 1.00 97.12 247 PHE A CA 1
ATOM 1919 C C . PHE A 1 247 ? -9.513 -9.793 15.418 1.00 97.12 247 PHE A C 1
ATOM 1921 O O . PHE A 1 247 ? -10.215 -9.045 16.105 1.00 97.12 247 PHE A O 1
ATOM 1928 N N . ILE A 1 248 ? -9.885 -11.039 15.108 1.00 96.81 248 ILE A N 1
ATOM 1929 C CA . ILE A 1 248 ? -11.148 -11.644 15.552 1.00 96.81 248 ILE A CA 1
ATOM 1930 C C . ILE A 1 248 ? -11.162 -11.781 17.076 1.00 96.81 248 ILE A C 1
ATOM 1932 O O . ILE A 1 248 ? -12.108 -11.328 17.719 1.00 96.81 248 ILE A O 1
ATOM 1936 N N . GLN A 1 249 ? -10.099 -12.340 17.663 1.00 96.94 249 GLN A N 1
ATOM 1937 C CA . GLN A 1 249 ? -9.987 -12.538 19.110 1.00 96.94 249 GLN A CA 1
ATOM 1938 C C . GLN A 1 249 ? -10.062 -11.217 19.891 1.00 96.94 249 GLN A C 1
ATOM 1940 O O . GLN A 1 249 ? -10.630 -11.173 20.980 1.00 96.94 249 GLN A O 1
ATOM 1945 N N . ALA A 1 250 ? -9.533 -10.128 19.329 1.00 96.69 250 ALA A N 1
ATOM 1946 C CA . ALA A 1 250 ? -9.606 -8.796 19.923 1.00 96.69 250 ALA A CA 1
ATOM 1947 C C . ALA A 1 250 ? -10.981 -8.115 19.779 1.00 96.69 250 ALA A C 1
ATOM 1949 O O . ALA A 1 250 ? -11.148 -6.993 20.255 1.00 96.69 250 ALA A O 1
ATOM 1950 N N . GLY A 1 251 ? -11.958 -8.753 19.124 1.00 96.31 251 GLY A N 1
ATOM 1951 C CA . GLY A 1 251 ? -13.295 -8.196 18.902 1.00 96.31 251 GLY A CA 1
ATOM 1952 C C . GLY A 1 251 ? -13.388 -7.238 17.710 1.00 96.31 251 GLY A C 1
ATOM 1953 O O . GLY A 1 251 ? -14.371 -6.506 17.592 1.00 96.31 251 GLY A O 1
ATOM 1954 N N . GLY A 1 252 ? -12.401 -7.239 16.808 1.00 96.06 252 GLY A N 1
ATOM 1955 C CA . GLY A 1 252 ? -12.354 -6.337 15.655 1.00 96.06 252 GLY A CA 1
ATOM 1956 C C . GLY A 1 252 ? -13.556 -6.478 14.712 1.00 96.06 252 GLY A C 1
ATOM 1957 O O . GLY A 1 252 ? -14.074 -5.472 14.226 1.00 96.06 252 GLY A O 1
ATOM 1958 N N . GLN A 1 253 ? -14.054 -7.704 14.501 1.00 94.12 253 GLN A N 1
ATOM 1959 C CA . GLN A 1 253 ? -15.250 -7.952 13.680 1.00 94.12 253 GLN A CA 1
ATOM 1960 C C . GLN A 1 253 ? -16.484 -7.257 14.257 1.00 94.12 253 GLN A C 1
ATOM 1962 O O . GLN A 1 253 ? -17.180 -6.539 13.541 1.00 94.12 253 GLN A O 1
ATOM 1967 N N . THR A 1 254 ? -16.713 -7.414 15.562 1.00 94.00 254 THR A N 1
ATOM 1968 C CA . THR A 1 254 ? -17.824 -6.772 16.275 1.00 94.00 254 THR A CA 1
ATOM 1969 C C . THR A 1 254 ? -17.686 -5.253 16.259 1.00 94.00 254 THR A C 1
ATOM 1971 O O . THR A 1 254 ? -18.657 -4.556 15.981 1.00 94.00 254 THR A O 1
ATOM 1974 N N . LEU A 1 255 ? -16.477 -4.736 16.509 1.00 94.81 255 LEU A N 1
ATOM 1975 C CA . LEU A 1 255 ? -16.199 -3.299 16.528 1.00 94.81 255 LEU A CA 1
ATOM 1976 C C . LEU A 1 255 ? -16.510 -2.626 15.182 1.00 94.81 255 LEU A C 1
ATOM 1978 O O . LEU A 1 255 ? -17.051 -1.520 15.154 1.00 94.81 255 LEU A O 1
ATOM 1982 N N . LEU A 1 256 ? -16.145 -3.271 14.071 1.00 93.75 256 LEU A N 1
ATOM 1983 C CA . LEU A 1 256 ? -16.270 -2.689 12.733 1.00 93.75 256 LEU A CA 1
ATOM 1984 C C . LEU A 1 256 ? -17.547 -3.105 11.994 1.00 93.75 256 LEU A C 1
ATOM 1986 O O . LEU A 1 256 ? -17.861 -2.517 10.960 1.00 93.75 256 LEU A O 1
ATOM 1990 N N . GLY A 1 257 ? -18.284 -4.098 12.497 1.00 85.31 257 GLY A N 1
ATOM 1991 C C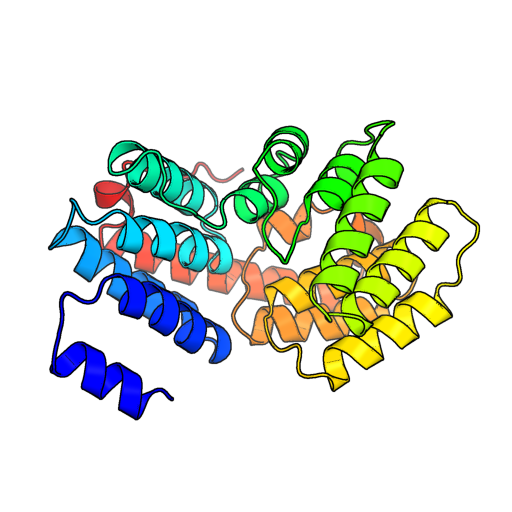A . GLY A 1 257 ? -19.398 -4.706 11.767 1.00 85.31 257 GLY A CA 1
ATOM 1992 C C . GLY A 1 257 ? -18.948 -5.393 10.473 1.00 85.31 257 GLY A C 1
ATOM 1993 O O . GLY A 1 257 ? -19.735 -5.518 9.537 1.00 85.31 257 GLY A O 1
ATOM 1994 N N . ALA A 1 258 ? -17.676 -5.797 10.393 1.00 69.50 258 ALA A N 1
ATOM 1995 C CA . ALA A 1 258 ? -17.135 -6.507 9.244 1.00 69.50 258 ALA A CA 1
ATOM 1996 C C . ALA A 1 258 ? -17.581 -7.974 9.330 1.00 69.50 258 ALA A C 1
ATOM 1998 O O . ALA A 1 258 ? -17.143 -8.708 10.219 1.00 69.50 258 ALA A O 1
ATOM 1999 N N . GLY A 1 259 ? -18.489 -8.386 8.439 1.00 53.00 259 GLY A N 1
ATOM 2000 C CA . GLY A 1 259 ? -18.922 -9.779 8.325 1.00 53.00 259 GLY A CA 1
ATOM 2001 C C . GLY A 1 259 ? -17.741 -10.725 8.083 1.00 53.00 259 GLY A C 1
ATOM 2002 O O . GLY A 1 259 ? -16.705 -10.322 7.554 1.00 53.00 259 GLY A O 1
ATOM 2003 N N . SER A 1 260 ? -17.890 -11.985 8.492 1.00 45.94 260 SER A N 1
ATOM 2004 C CA . SER A 1 260 ? -16.887 -13.037 8.310 1.00 45.94 260 SER A CA 1
ATOM 2005 C C . SER A 1 260 ? -16.444 -13.125 6.846 1.00 45.94 260 SER A C 1
ATOM 2007 O O . SER A 1 260 ? -17.257 -13.453 5.982 1.00 45.94 260 SER A O 1
ATOM 2009 N N . GLU A 1 261 ? -15.169 -12.840 6.569 1.00 51.09 261 GLU A N 1
ATOM 2010 C CA . GLU A 1 261 ? -14.579 -12.996 5.235 1.00 51.09 261 GLU A CA 1
ATOM 2011 C C . GLU A 1 261 ? -14.817 -14.422 4.732 1.00 51.09 261 GLU A C 1
ATOM 2013 O O . GLU A 1 261 ? -14.402 -15.391 5.374 1.00 51.09 261 GLU A O 1
ATOM 2018 N N . SER A 1 262 ? -15.516 -14.544 3.606 1.00 35.53 262 SER A N 1
ATOM 2019 C CA . SER A 1 262 ? -15.599 -15.790 2.853 1.00 35.53 262 SER A CA 1
ATOM 2020 C C . SER A 1 262 ? -14.241 -16.008 2.190 1.00 35.53 262 SER A C 1
ATOM 2022 O O . SER A 1 262 ? -13.784 -15.131 1.461 1.00 35.53 262 SER A O 1
ATOM 2024 N N . ASN A 1 263 ? -13.598 -17.148 2.453 1.00 32.91 263 ASN A N 1
ATOM 2025 C CA . ASN A 1 263 ? -12.410 -17.574 1.714 1.00 32.91 263 ASN A CA 1
ATOM 2026 C C . ASN A 1 263 ? -12.754 -17.625 0.217 1.00 32.91 263 ASN A C 1
ATOM 2028 O O . ASN A 1 263 ? -13.567 -18.460 -0.186 1.00 32.91 263 ASN A O 1
ATOM 2032 N N . GLY A 1 264 ? -12.158 -16.741 -0.581 1.00 34.16 264 GLY A N 1
ATOM 2033 C CA . GLY A 1 264 ? -12.307 -16.700 -2.035 1.00 34.16 264 GLY A CA 1
ATOM 2034 C C . GLY A 1 264 ? -11.047 -16.197 -2.707 1.00 34.16 264 GLY A C 1
ATOM 2035 O O . GLY A 1 264 ? -10.601 -15.082 -2.353 1.00 34.16 264 GLY A O 1
#

Sequence (264 aa):
AEAALDRALQLNPDLSTADRVYAQIEIDYGRVQDAMLRLIRRASSRSTDPELFAALVHVCRYCGLLNASLAAHERARRLDRKVRTSVQYTLFMAGDYLRAAAEPAGYAAIGGLALVMAGHPDALRQCRKDAEMLRVANMTPFADLFDARIALLEGTGSIALLESATVTVIAGGLRDPEGLYHLARGLAHFGREDRAVEILAEAVDRGYFLSVTFSRDAWLEPLRRRTDFREILLKAEQRHQEARAAFIQAGGQTLLGAGSESNG